Protein AF-A0A024U003-F1 (afdb_monomer_lite)

Secondary structure (DSSP, 8-state):
-TTHHHHHHHHHHHHHHHHHTT---------------------------------------------HHHHHHHHHHHHHHHHHHHHHHHHHTTS----HHHHTHHHHHHHHHT--HHHHHHHHHHHHHHHHHTT-----HHHHTHHHHHHHHIIIIIHHHHHHHHHHHHHHHHTTTSSSPPPSHHHHHHHHHHHHHHHHHHHHHHHHHHHHHH--S-HHHHHHHHHHHHHHHHHHHHHHHHHHHHHHHHHHT--

pLDDT: mean 70.22, std 19.01, range [25.83, 91.0]

Organism: NCBI:txid157072

Sequence (255 aa):
MVLLPLWIFNALWLYATCFMKGIAPVDREDHFDDSVDVTNVDVHTTTDTSTQTEVVEVDATTTVETKPENRIFNVFVVLMYILTEVFVCLKLEGSITWHWVALMTPYYLVALMQGNCAAFANVGQVVLIATKLDGTLSWSWNGVFFPYWIGVVVGVVLAPLGVYAATKYSMAQASIDDEQPPSLFWPVVGAISSFVLAVATFSPFLLLMYKLNWGELATVVVFIPYFVVLTLVFLVVLVAGLTSLCRGVKEDNVV

Foldseek 3Di:
DLCLVVLVVVLVVVVVVVVVVPDDPPPPPDPPDDDDDDDDDDDDDDDDDDDDDDPDPPPPPPPPPPPVVVVVLVVLLVVLSVQLSVLVVCVVVVVDDDQLLVSCVSLLVSLVVVVDPLSVLVNQLSNLVRCVVSVNDPDQLCVSCVSCVVVLCCQQPVQLVVLLVVVVVVQVVVCVPPVDPRDSVVSNVRSVVSNVLSCLVCQLVVLSSVCRRPVPDDSVVSCVSVVVNVVVVVVVVVVVVVVVVVVVVVVVPPD

Structure (mmCIF, N/CA/C/O backbone):
data_AF-A0A024U003-F1
#
_entry.id   AF-A0A024U003-F1
#
loop_
_atom_site.group_PDB
_atom_site.id
_atom_site.type_symbol
_atom_site.label_atom_id
_atom_site.label_alt_id
_atom_site.label_comp_id
_atom_site.label_asym_id
_atom_site.label_entity_id
_atom_site.label_seq_id
_atom_site.pdbx_PDB_ins_code
_atom_site.Cartn_x
_atom_site.Cartn_y
_atom_site.Cartn_z
_atom_site.occupancy
_atom_site.B_iso_or_equiv
_atom_site.auth_seq_id
_atom_site.auth_comp_id
_atom_site.auth_asym_id
_atom_site.auth_atom_id
_atom_site.pdbx_PDB_model_num
ATOM 1 N N . MET A 1 1 ? -4.382 -2.945 17.627 1.00 51.50 1 MET A N 1
ATOM 2 C CA . MET A 1 1 ? -2.919 -2.892 17.384 1.00 51.50 1 MET A CA 1
ATOM 3 C C . MET A 1 1 ? -2.457 -3.464 16.039 1.00 51.50 1 MET A C 1
ATOM 5 O O . MET A 1 1 ? -1.439 -3.012 15.548 1.00 51.50 1 MET A O 1
ATOM 9 N N . VAL A 1 2 ? -3.171 -4.405 15.404 1.00 55.31 2 VAL A N 1
ATOM 10 C CA . VAL A 1 2 ? -2.708 -5.054 14.152 1.00 55.31 2 VAL A CA 1
ATOM 11 C C . VAL A 1 2 ? -2.647 -4.098 12.946 1.00 55.31 2 VAL A C 1
ATOM 13 O O . VAL A 1 2 ? -1.824 -4.284 12.059 1.00 55.31 2 VAL A O 1
ATOM 16 N N . LEU A 1 3 ? -3.488 -3.060 12.921 1.00 58.81 3 LEU A N 1
ATOM 17 C CA . LEU A 1 3 ? -3.556 -2.123 11.797 1.00 58.81 3 LEU A CA 1
ATOM 18 C C . LEU A 1 3 ? -2.507 -1.007 11.866 1.00 58.81 3 LEU A C 1
ATOM 20 O O . LEU A 1 3 ? -2.195 -0.438 10.834 1.00 58.81 3 LEU A O 1
ATOM 24 N N . LEU A 1 4 ? -1.949 -0.703 13.043 1.00 59.03 4 LEU A N 1
ATOM 25 C CA . LEU A 1 4 ? -1.084 0.466 13.286 1.00 59.03 4 LEU A CA 1
ATOM 26 C C . LEU A 1 4 ? 0.097 0.567 12.291 1.00 59.03 4 LEU A C 1
ATOM 28 O O . LEU A 1 4 ? 0.296 1.626 11.706 1.00 59.03 4 LEU A O 1
ATOM 32 N N . PRO A 1 5 ? 0.798 -0.534 11.961 1.00 54.00 5 PRO A N 1
ATOM 33 C CA . PRO A 1 5 ? 1.877 -0.492 10.972 1.00 54.00 5 PRO A CA 1
ATOM 34 C C . PRO A 1 5 ? 1.403 -0.296 9.524 1.00 54.00 5 PRO A C 1
ATOM 36 O O . PRO A 1 5 ? 2.165 0.206 8.705 1.00 54.00 5 PRO A O 1
ATOM 39 N N . LEU A 1 6 ? 0.151 -0.651 9.197 1.00 56.56 6 LEU A N 1
ATOM 40 C CA . LEU A 1 6 ? -0.446 -0.358 7.888 1.00 56.56 6 LEU A CA 1
ATOM 41 C C . LEU A 1 6 ? -0.634 1.153 7.709 1.00 56.56 6 LEU A C 1
ATOM 43 O O . LEU A 1 6 ? -0.377 1.665 6.625 1.00 56.56 6 LEU A O 1
ATOM 47 N N . TRP A 1 7 ? -1.054 1.859 8.762 1.00 58.62 7 TRP A N 1
ATOM 48 C CA . TRP A 1 7 ? -1.207 3.318 8.732 1.00 58.62 7 TRP A CA 1
ATOM 49 C C . TRP A 1 7 ? 0.143 4.008 8.611 1.00 58.62 7 TRP A C 1
ATOM 51 O O . TRP A 1 7 ? 0.302 4.848 7.732 1.00 58.62 7 TRP A O 1
ATOM 61 N N . ILE A 1 8 ? 1.140 3.553 9.377 1.00 56.31 8 ILE A N 1
ATOM 62 C CA . ILE A 1 8 ? 2.519 4.044 9.272 1.00 56.31 8 ILE A CA 1
ATOM 63 C C . ILE A 1 8 ? 3.057 3.833 7.856 1.00 56.31 8 ILE A C 1
ATOM 65 O O . ILE A 1 8 ? 3.605 4.761 7.272 1.00 56.31 8 ILE A O 1
ATOM 69 N N . PHE A 1 9 ? 2.874 2.650 7.265 1.00 57.66 9 PHE A N 1
ATOM 70 C CA . PHE A 1 9 ? 3.325 2.404 5.899 1.00 57.66 9 PHE A CA 1
ATOM 71 C C . PHE A 1 9 ? 2.557 3.232 4.869 1.00 57.66 9 PHE A C 1
ATOM 73 O O . PHE A 1 9 ? 3.176 3.786 3.969 1.00 57.66 9 PHE A O 1
ATOM 80 N N . ASN A 1 10 ? 1.233 3.355 4.992 1.00 58.56 10 ASN A N 1
ATOM 81 C CA . ASN A 1 10 ? 0.440 4.158 4.064 1.00 58.56 10 ASN A CA 1
ATOM 82 C C . ASN A 1 10 ? 0.826 5.641 4.158 1.00 58.56 10 ASN A C 1
ATOM 84 O O . ASN A 1 10 ? 0.970 6.297 3.133 1.00 58.56 10 ASN A O 1
ATOM 88 N N . ALA A 1 11 ? 1.078 6.148 5.367 1.00 54.94 11 ALA A N 1
ATOM 89 C CA . ALA A 1 11 ? 1.594 7.492 5.597 1.00 54.94 11 ALA A CA 1
ATOM 90 C C . ALA A 1 11 ? 3.001 7.663 5.008 1.00 54.94 11 ALA A C 1
ATOM 92 O O . ALA A 1 11 ? 3.246 8.643 4.313 1.00 54.94 11 ALA A O 1
ATOM 93 N N . LEU A 1 12 ? 3.904 6.696 5.206 1.00 55.16 12 LEU A N 1
ATOM 94 C CA . LEU A 1 12 ? 5.269 6.734 4.671 1.00 55.16 12 LEU A CA 1
ATOM 95 C C . LEU A 1 12 ? 5.292 6.636 3.137 1.00 55.16 12 LEU A C 1
ATOM 97 O O . LEU A 1 12 ? 6.074 7.318 2.483 1.00 55.16 12 LEU A O 1
ATOM 101 N N . TRP A 1 13 ? 4.419 5.816 2.554 1.00 53.62 13 TRP A N 1
ATOM 102 C CA . TRP A 1 13 ? 4.276 5.629 1.111 1.00 53.62 13 TRP A CA 1
ATOM 103 C C . TRP A 1 13 ? 3.607 6.832 0.440 1.00 53.62 13 TRP A C 1
ATOM 105 O O . TRP A 1 13 ? 4.074 7.301 -0.599 1.00 53.62 13 TRP A O 1
ATOM 115 N N . LEU A 1 14 ? 2.551 7.390 1.041 1.00 53.78 14 LEU A N 1
ATOM 116 C CA . LEU A 1 14 ? 1.955 8.657 0.604 1.00 53.78 14 LEU A CA 1
ATOM 117 C C . LEU A 1 14 ? 2.970 9.791 0.713 1.00 53.78 14 LEU A C 1
ATOM 119 O O . LEU A 1 14 ? 3.103 10.572 -0.221 1.00 53.78 14 LEU A O 1
ATOM 123 N N . TYR A 1 15 ? 3.739 9.844 1.800 1.00 53.22 15 TYR A N 1
ATOM 124 C CA . TYR A 1 15 ? 4.807 10.821 1.974 1.00 53.22 15 TYR A CA 1
ATOM 125 C C . TYR A 1 15 ? 5.885 10.671 0.893 1.00 53.22 15 TYR A C 1
ATOM 127 O O . TYR A 1 15 ? 6.197 11.642 0.210 1.00 53.22 15 TYR A O 1
ATOM 135 N N . ALA A 1 16 ? 6.383 9.454 0.655 1.00 51.12 16 ALA A N 1
ATOM 136 C CA . ALA A 1 16 ? 7.381 9.178 -0.375 1.00 51.12 16 ALA A CA 1
ATOM 137 C C . ALA A 1 16 ? 6.870 9.524 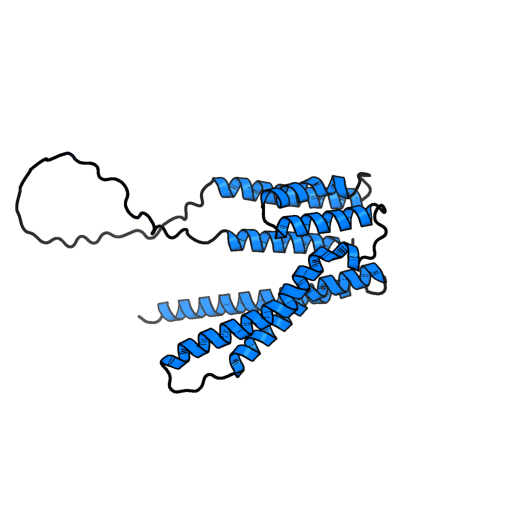-1.781 1.00 51.12 16 ALA A C 1
ATOM 139 O O . ALA A 1 16 ? 7.580 10.151 -2.557 1.00 51.12 16 ALA A O 1
ATOM 140 N N . THR A 1 17 ? 5.625 9.183 -2.115 1.00 48.53 17 THR A N 1
ATOM 141 C CA . THR A 1 17 ? 5.053 9.486 -3.437 1.00 48.53 17 THR A CA 1
ATOM 142 C C . THR A 1 17 ? 4.716 10.965 -3.622 1.00 48.53 17 THR A C 1
ATOM 144 O O . THR A 1 17 ? 4.855 11.465 -4.737 1.00 48.53 17 THR A O 1
ATOM 147 N N . CYS A 1 18 ? 4.345 11.686 -2.560 1.00 49.62 18 CYS A N 1
ATOM 148 C CA . CYS A 1 18 ? 4.156 13.139 -2.599 1.00 49.62 18 CYS A CA 1
ATOM 149 C C . CYS A 1 18 ? 5.486 13.884 -2.741 1.00 49.62 18 CYS A C 1
ATOM 151 O O . CYS A 1 18 ? 5.572 14.838 -3.508 1.00 49.62 18 CYS A O 1
ATOM 153 N N . PHE A 1 19 ? 6.531 13.431 -2.047 1.00 48.66 19 PHE A N 1
ATOM 154 C CA . PHE A 1 19 ? 7.849 14.059 -2.100 1.00 48.66 19 PHE A CA 1
ATOM 155 C C . PHE A 1 19 ? 8.570 13.762 -3.423 1.00 48.66 19 PHE A C 1
ATOM 157 O O . PHE A 1 19 ? 9.173 14.653 -4.012 1.00 48.66 19 PHE A O 1
ATOM 164 N N . MET A 1 20 ? 8.437 12.538 -3.948 1.00 42.62 20 MET A N 1
ATOM 165 C CA . MET A 1 20 ? 9.066 12.124 -5.211 1.00 42.62 20 MET A CA 1
ATOM 166 C C . MET A 1 20 ? 8.364 12.696 -6.455 1.00 42.62 20 MET A C 1
ATOM 168 O O . MET A 1 20 ? 9.018 12.887 -7.473 1.00 42.62 20 MET A O 1
ATOM 172 N N . LYS A 1 21 ? 7.060 13.020 -6.399 1.00 45.69 21 LYS A N 1
ATOM 173 C CA . LYS A 1 21 ? 6.358 13.748 -7.483 1.00 45.69 21 LYS A CA 1
ATOM 174 C C . LYS A 1 21 ? 6.534 15.269 -7.431 1.00 45.69 21 LYS A C 1
ATOM 176 O O . LYS A 1 21 ? 6.081 15.950 -8.344 1.00 45.69 21 LYS A O 1
ATOM 181 N N . GLY A 1 22 ? 7.181 15.797 -6.392 1.00 43.88 22 GLY A N 1
ATOM 182 C CA . GLY A 1 22 ? 7.420 17.229 -6.204 1.00 43.88 22 GLY A CA 1
ATOM 183 C C . GLY A 1 22 ? 8.680 17.779 -6.877 1.00 43.88 22 GLY A C 1
ATOM 184 O O . GLY A 1 22 ? 9.003 18.940 -6.646 1.00 43.88 22 GLY A O 1
ATOM 185 N N . ILE A 1 23 ? 9.406 16.988 -7.676 1.00 40.47 23 ILE A N 1
ATOM 186 C CA . ILE A 1 23 ? 10.614 17.450 -8.375 1.00 40.47 23 ILE A CA 1
ATOM 187 C C . ILE A 1 23 ? 10.550 17.019 -9.842 1.00 40.47 23 ILE A C 1
ATOM 189 O O . ILE A 1 23 ? 11.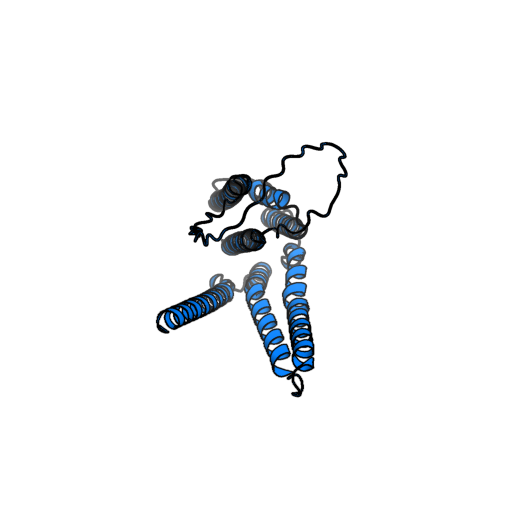202 16.071 -10.264 1.00 40.47 23 ILE A O 1
ATOM 193 N N . ALA A 1 24 ? 9.746 17.731 -10.624 1.00 32.53 24 ALA A N 1
ATOM 194 C CA . ALA A 1 24 ? 10.117 18.008 -12.003 1.00 32.53 24 ALA A CA 1
ATOM 195 C C . ALA A 1 24 ? 10.444 19.507 -12.047 1.00 32.53 24 ALA A C 1
ATOM 197 O O . ALA A 1 24 ? 9.567 20.304 -11.689 1.00 32.53 24 ALA A O 1
ATOM 198 N N . PRO A 1 25 ? 11.680 19.922 -12.382 1.00 35.94 25 PRO A N 1
ATOM 199 C CA . PRO A 1 25 ? 11.893 21.304 -12.772 1.00 35.94 25 PRO A CA 1
ATOM 200 C C . PRO A 1 25 ? 10.962 21.574 -13.957 1.00 35.94 25 PRO A C 1
ATOM 202 O O . PRO A 1 25 ? 10.890 20.786 -14.895 1.00 35.94 25 PRO A O 1
ATOM 205 N N . VAL A 1 26 ? 10.176 22.643 -13.857 1.00 40.88 26 VAL A N 1
ATOM 206 C CA . VAL A 1 26 ? 9.499 23.198 -15.026 1.00 40.88 26 VAL A CA 1
ATOM 207 C C . VAL A 1 26 ? 10.625 23.680 -15.928 1.00 40.88 26 VAL A C 1
ATOM 209 O O . VAL A 1 26 ? 11.282 24.669 -15.596 1.00 40.88 26 VAL A O 1
ATOM 212 N N . ASP A 1 27 ? 10.899 22.939 -17.001 1.00 40.47 27 ASP A N 1
ATOM 213 C CA . ASP A 1 27 ? 11.765 23.425 -18.064 1.00 40.47 27 ASP A CA 1
ATOM 214 C C . ASP A 1 27 ? 11.148 24.725 -18.573 1.00 40.47 27 ASP A C 1
ATOM 216 O O . ASP A 1 27 ? 9.981 24.792 -18.952 1.00 40.47 27 ASP A O 1
ATOM 220 N N . ARG A 1 28 ? 11.918 25.802 -18.459 1.00 45.00 28 ARG A N 1
ATOM 221 C CA . ARG A 1 28 ? 11.512 27.146 -18.851 1.00 45.00 28 ARG A CA 1
ATOM 222 C C . ARG A 1 28 ? 11.762 27.308 -20.348 1.00 45.00 28 ARG A C 1
ATOM 224 O O . ARG A 1 28 ? 12.577 28.139 -20.727 1.00 45.00 28 ARG A O 1
ATOM 231 N N . GLU A 1 29 ? 11.113 26.507 -21.186 1.00 46.09 29 GLU A N 1
ATOM 232 C CA . GLU A 1 29 ? 11.288 26.568 -22.644 1.00 46.09 29 GLU A CA 1
ATOM 233 C C . GLU A 1 29 ? 9.964 26.451 -23.404 1.00 46.09 29 GLU A C 1
ATOM 235 O O . GLU A 1 29 ? 9.781 25.618 -24.283 1.00 46.09 29 GLU A O 1
ATOM 240 N N . ASP A 1 30 ? 9.034 27.347 -23.092 1.00 44.19 30 ASP A N 1
ATOM 241 C CA . ASP A 1 30 ? 7.828 27.566 -23.886 1.00 44.19 30 ASP A CA 1
ATOM 242 C C . ASP A 1 30 ? 7.237 28.952 -23.593 1.00 44.19 30 ASP A C 1
ATOM 244 O O . ASP A 1 30 ? 6.117 29.118 -23.121 1.00 44.19 30 ASP A O 1
ATOM 248 N N . HIS A 1 31 ? 8.009 29.988 -23.929 1.00 39.78 31 HIS A N 1
ATOM 249 C CA . HIS A 1 31 ? 7.433 31.266 -24.345 1.00 39.78 31 HIS A CA 1
ATOM 250 C C . HIS A 1 31 ? 7.652 31.429 -25.851 1.00 39.78 31 HIS A C 1
ATOM 252 O O . HIS A 1 31 ? 8.617 32.042 -26.303 1.00 39.78 31 HIS A O 1
ATOM 258 N N . PHE A 1 32 ? 6.745 30.828 -26.622 1.00 39.69 32 PHE A N 1
ATOM 259 C CA . PHE A 1 32 ? 6.521 31.194 -28.014 1.00 39.69 32 PHE A CA 1
ATOM 260 C C . PHE A 1 32 ? 5.611 32.429 -28.043 1.00 39.69 32 PHE A C 1
ATOM 262 O O . PHE A 1 32 ? 4.497 32.390 -27.530 1.00 39.69 32 PHE A O 1
ATOM 269 N N . ASP A 1 33 ? 6.187 33.510 -28.566 1.00 48.28 33 ASP A N 1
ATOM 270 C CA . ASP A 1 33 ? 5.606 34.609 -29.345 1.00 48.28 33 ASP A CA 1
ATOM 271 C C . ASP A 1 33 ? 4.105 34.915 -29.171 1.00 48.28 33 ASP A C 1
ATOM 273 O O . ASP A 1 33 ? 3.254 34.170 -29.642 1.00 48.28 33 ASP A O 1
ATOM 277 N N . ASP A 1 34 ? 3.806 36.061 -28.551 1.00 43.53 34 ASP A N 1
ATOM 278 C CA . ASP A 1 34 ? 2.634 36.879 -28.881 1.00 43.53 34 ASP A CA 1
ATOM 279 C C . ASP A 1 34 ? 2.765 38.260 -28.215 1.00 43.53 34 ASP A C 1
ATOM 281 O O . ASP A 1 34 ? 2.304 38.485 -27.098 1.00 43.53 34 ASP A O 1
ATOM 285 N N . SER A 1 35 ? 3.411 39.200 -28.908 1.00 38.91 35 SER A N 1
ATOM 286 C CA . SER A 1 35 ? 2.892 40.568 -29.053 1.00 38.91 35 SER A CA 1
ATOM 287 C C . SER A 1 35 ? 3.816 41.383 -29.951 1.00 38.91 35 SER A C 1
ATOM 289 O O . SER A 1 35 ? 4.856 41.891 -29.528 1.00 38.91 35 SER A O 1
ATOM 291 N N . VAL A 1 36 ? 3.380 41.548 -31.197 1.00 44.16 36 VAL A N 1
ATOM 292 C CA . VAL A 1 36 ? 3.693 42.724 -32.004 1.00 44.16 36 VAL A CA 1
ATOM 293 C C . VAL A 1 36 ? 3.365 43.955 -31.164 1.00 44.16 36 VAL A C 1
ATOM 295 O O . VAL A 1 36 ? 2.194 44.195 -30.879 1.00 44.16 36 VAL A O 1
ATOM 298 N N . ASP A 1 37 ? 4.377 44.744 -30.809 1.00 34.62 37 ASP A N 1
ATOM 299 C CA . ASP A 1 37 ? 4.153 46.147 -30.491 1.00 34.62 37 ASP A CA 1
ATOM 300 C C . ASP A 1 37 ? 5.139 47.018 -31.268 1.00 34.62 37 ASP A C 1
ATOM 302 O O . ASP A 1 37 ? 6.364 46.901 -31.195 1.00 34.62 37 ASP A O 1
ATOM 306 N N . VAL A 1 38 ? 4.546 47.842 -32.121 1.00 39.94 38 VAL A N 1
ATOM 307 C CA . VAL A 1 38 ? 5.200 48.786 -33.011 1.00 39.94 38 VAL A CA 1
ATOM 308 C C . VAL A 1 38 ? 5.399 50.067 -32.219 1.00 39.94 38 VAL A C 1
ATOM 310 O O . VAL A 1 38 ? 4.409 50.678 -31.847 1.00 39.94 38 VAL A O 1
ATOM 313 N N . THR A 1 39 ? 6.657 50.477 -32.030 1.00 33.31 39 THR A N 1
ATOM 314 C CA . THR A 1 39 ? 7.206 51.847 -31.864 1.00 33.31 39 THR A CA 1
ATOM 315 C C . THR A 1 39 ? 8.250 51.913 -30.745 1.00 33.31 39 THR A C 1
ATOM 317 O O . THR A 1 39 ? 7.937 51.940 -29.564 1.00 33.31 39 THR A O 1
ATOM 320 N N . ASN A 1 40 ? 9.523 52.047 -31.108 1.00 30.03 40 ASN A N 1
ATOM 321 C CA . ASN A 1 40 ? 10.161 53.361 -31.130 1.00 30.03 40 ASN A CA 1
ATOM 322 C C . ASN A 1 40 ? 11.564 53.250 -31.726 1.00 30.03 40 ASN A C 1
ATOM 324 O O . ASN A 1 40 ? 12.389 52.429 -31.335 1.00 30.03 40 ASN A O 1
ATOM 328 N N . VAL A 1 41 ? 11.779 54.100 -32.722 1.00 36.38 41 VAL A N 1
ATOM 329 C CA . VAL A 1 41 ? 13.083 54.463 -33.251 1.00 36.38 41 VAL A CA 1
ATOM 330 C C . VAL A 1 41 ? 13.810 55.229 -32.155 1.00 36.38 41 VAL A C 1
ATOM 332 O O . VAL A 1 41 ? 13.299 56.251 -31.713 1.00 36.38 41 VAL A O 1
ATOM 335 N N . ASP A 1 42 ? 15.011 54.794 -31.791 1.00 29.80 42 ASP A N 1
ATOM 336 C CA . ASP A 1 42 ? 16.058 55.749 -31.456 1.00 29.80 42 ASP A CA 1
ATOM 337 C C . ASP A 1 42 ? 17.401 55.274 -32.006 1.00 29.80 42 ASP A C 1
ATOM 339 O O . ASP A 1 42 ? 17.899 54.182 -31.732 1.00 29.80 42 ASP A O 1
ATOM 343 N N . VAL A 1 43 ? 17.937 56.120 -32.878 1.00 34.06 43 VAL A N 1
ATOM 344 C CA . VAL A 1 43 ? 19.213 55.973 -33.560 1.00 34.06 43 VAL A CA 1
ATOM 345 C C . VAL A 1 43 ? 20.282 56.585 -32.666 1.00 34.06 43 VAL A C 1
ATOM 347 O O . VAL A 1 43 ? 20.305 57.802 -32.475 1.00 34.06 43 VAL A O 1
ATOM 350 N N . HIS A 1 44 ? 21.246 55.782 -32.218 1.00 31.22 44 HIS A N 1
ATOM 351 C CA . HIS A 1 44 ? 22.589 56.315 -32.026 1.00 31.22 44 HIS A CA 1
ATOM 352 C C . HIS A 1 44 ? 23.668 55.322 -32.447 1.00 31.22 44 HIS A C 1
ATOM 354 O O . HIS A 1 44 ? 23.844 54.251 -31.873 1.00 31.22 44 HIS A O 1
ATOM 360 N N . THR A 1 45 ? 24.363 55.717 -33.506 1.00 32.28 45 THR A N 1
ATOM 361 C CA . THR A 1 45 ? 25.530 55.072 -34.089 1.00 32.28 45 THR A CA 1
ATOM 362 C C . THR A 1 45 ? 26.768 55.430 -33.277 1.00 32.28 45 THR A C 1
ATOM 364 O O . THR A 1 4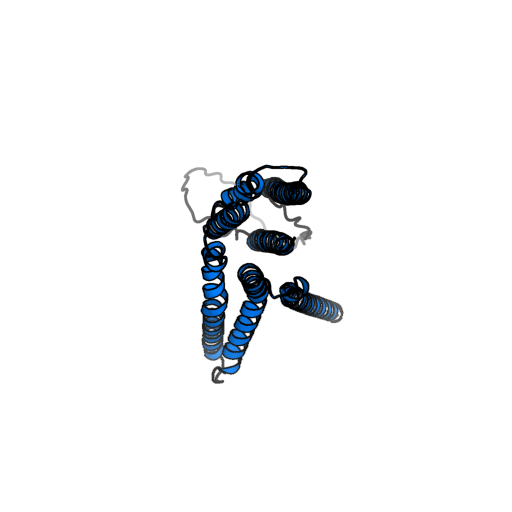5 ? 27.085 56.615 -33.201 1.00 32.28 45 THR A O 1
ATOM 367 N N . THR A 1 46 ? 27.540 54.436 -32.832 1.00 28.61 46 THR A N 1
ATOM 368 C CA . THR A 1 46 ? 29.003 54.581 -32.793 1.00 28.61 46 THR A CA 1
ATOM 369 C C . THR A 1 46 ? 29.699 53.235 -32.976 1.00 28.61 46 THR A C 1
ATOM 371 O O . THR A 1 46 ? 29.498 52.288 -32.222 1.00 28.61 46 THR A O 1
ATOM 374 N N . THR A 1 47 ? 30.509 53.185 -34.024 1.00 29.70 47 THR A N 1
ATOM 375 C CA . THR A 1 47 ? 31.529 52.190 -34.357 1.00 29.70 47 THR A CA 1
ATOM 376 C C . THR A 1 47 ? 32.611 52.137 -33.268 1.00 29.70 47 THR A C 1
ATOM 378 O O . THR A 1 47 ? 33.008 53.198 -32.798 1.00 29.70 47 THR A O 1
ATOM 381 N N . ASP A 1 48 ? 33.095 50.948 -32.882 1.00 25.83 48 ASP A N 1
ATOM 382 C CA . ASP A 1 48 ? 34.524 50.567 -32.966 1.00 25.83 48 ASP A CA 1
ATOM 383 C C . ASP A 1 48 ? 34.888 49.280 -32.191 1.00 25.83 48 ASP A C 1
ATOM 385 O O . ASP A 1 48 ? 34.602 49.098 -31.013 1.00 25.83 48 ASP A O 1
ATOM 389 N N . THR A 1 49 ? 35.558 48.389 -32.926 1.00 28.14 49 THR A N 1
ATOM 390 C CA . THR A 1 49 ? 36.661 47.477 -32.575 1.00 28.14 49 THR A CA 1
ATOM 391 C C . THR A 1 49 ? 37.176 47.456 -31.123 1.00 28.14 49 THR A C 1
ATOM 393 O O . THR A 1 49 ? 37.767 48.429 -30.671 1.00 28.14 49 THR A O 1
ATOM 396 N N . SER A 1 50 ? 37.145 46.281 -30.470 1.00 26.81 50 SER A N 1
ATOM 397 C CA . SER A 1 50 ? 38.308 45.614 -29.833 1.00 26.81 50 SER A CA 1
ATOM 398 C C . SER A 1 50 ? 37.880 44.571 -28.789 1.00 26.81 50 SER A C 1
ATOM 400 O O . SER A 1 50 ? 37.190 44.879 -27.829 1.00 26.81 50 SER A O 1
ATOM 402 N N . THR A 1 51 ? 38.384 43.349 -28.970 1.00 35.06 51 THR A N 1
ATOM 403 C CA . THR A 1 51 ? 38.945 42.437 -27.954 1.00 35.06 51 THR A CA 1
ATOM 404 C C . THR A 1 51 ? 38.698 42.787 -26.479 1.00 35.06 51 THR A C 1
ATOM 406 O O . THR A 1 51 ? 39.340 43.696 -25.956 1.00 35.06 51 THR A O 1
ATOM 409 N N . GLN A 1 52 ? 37.912 41.967 -25.774 1.00 28.58 52 GLN A N 1
ATOM 410 C CA . GLN A 1 52 ? 38.188 41.629 -24.375 1.00 28.58 52 GLN A CA 1
ATOM 411 C C . GLN A 1 52 ? 37.478 40.331 -23.973 1.00 28.58 52 GLN A C 1
ATOM 413 O O . GLN A 1 52 ? 36.257 40.242 -23.915 1.00 28.58 52 GLN A O 1
ATOM 418 N N . THR A 1 53 ? 38.294 39.310 -23.725 1.00 37.25 53 THR A N 1
ATOM 419 C CA . THR A 1 53 ? 37.933 38.100 -22.994 1.00 37.25 53 THR A CA 1
ATOM 420 C C . THR A 1 53 ? 37.774 38.489 -21.528 1.00 37.25 53 THR A C 1
ATOM 422 O O . THR A 1 53 ? 38.774 38.656 -20.833 1.00 37.25 53 THR A O 1
ATOM 425 N N . GLU A 1 54 ? 36.541 38.667 -21.061 1.00 28.97 54 GLU A N 1
ATOM 426 C CA . GLU A 1 54 ? 36.246 38.805 -19.636 1.00 28.97 54 GLU A CA 1
ATOM 427 C C . GLU A 1 54 ? 35.701 37.472 -19.122 1.00 28.97 54 GLU A C 1
ATOM 429 O O . GLU A 1 54 ? 34.620 37.012 -19.490 1.00 28.97 54 GLU A O 1
ATOM 434 N N . VAL A 1 55 ? 36.532 36.810 -18.321 1.00 37.91 55 VAL A N 1
ATOM 435 C CA . VAL A 1 55 ? 36.198 35.602 -17.574 1.00 37.91 55 VAL A CA 1
ATOM 436 C C . VAL A 1 55 ? 35.207 36.015 -16.490 1.00 37.91 55 VAL A C 1
ATOM 438 O O . VAL A 1 55 ? 35.605 36.545 -15.457 1.00 37.91 55 VAL A O 1
ATOM 441 N N . VAL A 1 56 ? 33.915 35.803 -16.736 1.00 33.19 56 VAL A N 1
ATOM 442 C CA . VAL A 1 56 ? 32.897 35.906 -15.688 1.00 33.19 56 VAL A CA 1
ATOM 443 C C . VAL A 1 56 ? 32.878 34.580 -14.940 1.00 33.19 56 VAL A C 1
ATOM 445 O O . VAL A 1 56 ? 32.382 33.565 -15.429 1.00 33.19 56 VAL A O 1
ATOM 448 N N . GLU A 1 57 ? 33.479 34.601 -13.757 1.00 36.09 57 GLU A N 1
ATOM 449 C CA . GLU A 1 57 ? 33.366 33.581 -12.722 1.00 36.09 57 GLU A CA 1
ATOM 450 C C . GLU A 1 57 ? 31.892 33.496 -12.290 1.00 36.09 57 GLU A C 1
ATOM 452 O O . GLU A 1 57 ? 31.401 34.298 -11.497 1.00 36.09 57 GLU A O 1
ATOM 457 N N . VAL A 1 58 ? 31.145 32.566 -12.890 1.00 36.44 58 VAL A N 1
ATOM 458 C CA . VAL A 1 58 ? 29.771 32.263 -12.482 1.00 36.44 58 VAL A CA 1
ATOM 459 C C . VAL A 1 58 ? 29.850 31.338 -11.275 1.00 36.44 58 VAL A C 1
ATOM 461 O O . VAL A 1 58 ? 29.995 30.124 -11.407 1.00 36.44 58 VAL A O 1
ATOM 464 N N . ASP A 1 59 ? 29.783 31.957 -10.098 1.00 30.00 59 ASP A N 1
ATOM 465 C CA . ASP A 1 59 ? 29.513 31.329 -8.808 1.00 30.00 59 ASP A CA 1
ATOM 466 C C . ASP A 1 59 ? 28.302 30.391 -8.936 1.00 30.00 59 ASP A C 1
ATOM 468 O O . ASP A 1 59 ? 27.140 30.805 -8.996 1.00 30.00 59 ASP A O 1
ATOM 472 N N . ALA A 1 60 ? 28.593 29.094 -9.036 1.00 40.97 60 ALA A N 1
ATOM 473 C CA . ALA A 1 60 ? 27.618 28.020 -9.076 1.00 40.97 60 ALA A CA 1
ATOM 474 C C . ALA A 1 60 ? 27.110 27.726 -7.659 1.00 40.97 60 ALA A C 1
ATOM 476 O O . ALA A 1 60 ? 27.276 26.631 -7.130 1.00 40.97 60 ALA A O 1
ATOM 477 N N . THR A 1 61 ? 26.445 28.707 -7.056 1.00 38.75 61 THR A N 1
ATOM 478 C CA . THR A 1 61 ? 25.644 28.507 -5.849 1.00 38.75 61 THR A CA 1
ATOM 479 C C . THR A 1 61 ? 24.216 28.973 -6.115 1.00 38.75 61 THR A C 1
ATOM 481 O O . THR A 1 61 ? 23.679 29.862 -5.455 1.00 38.75 61 THR A O 1
ATOM 484 N N . THR A 1 62 ? 23.555 28.361 -7.104 1.00 37.91 62 THR A N 1
ATOM 485 C CA . THR A 1 62 ? 22.097 28.470 -7.242 1.00 37.91 62 THR A CA 1
ATOM 486 C C . THR A 1 62 ? 21.456 27.681 -6.106 1.00 37.91 62 THR A C 1
ATOM 488 O O . THR A 1 62 ? 21.155 26.492 -6.194 1.00 37.91 62 THR A O 1
ATOM 491 N N . THR A 1 63 ? 21.275 28.373 -4.986 1.00 37.22 63 THR A N 1
ATOM 492 C CA . THR A 1 63 ? 20.316 27.984 -3.963 1.00 37.22 63 THR A CA 1
ATOM 493 C C . THR A 1 63 ? 18.964 27.822 -4.648 1.00 37.22 63 THR A C 1
ATOM 495 O O . THR A 1 63 ? 18.394 28.761 -5.196 1.00 37.22 63 THR A O 1
ATOM 498 N N . VAL A 1 64 ? 18.486 26.580 -4.682 1.00 43.28 64 VAL A N 1
ATOM 499 C CA . VAL A 1 64 ? 17.155 26.227 -5.165 1.00 43.28 64 VAL A CA 1
ATOM 500 C C . VAL A 1 64 ? 16.147 26.982 -4.298 1.00 43.28 64 VAL A C 1
ATOM 502 O O . VAL A 1 64 ? 15.827 26.551 -3.186 1.00 43.28 64 VAL A O 1
ATOM 505 N N . GLU A 1 65 ? 15.655 28.126 -4.776 1.00 36.19 65 GLU A N 1
ATOM 506 C CA . GLU A 1 65 ? 14.508 28.801 -4.178 1.00 36.19 65 GLU A CA 1
ATOM 507 C C . GLU A 1 65 ? 13.271 27.925 -4.393 1.00 36.19 65 GLU A C 1
ATOM 509 O O . GLU A 1 65 ? 12.493 28.069 -5.335 1.00 36.19 65 GLU A O 1
ATOM 514 N N . THR A 1 66 ? 13.077 26.958 -3.497 1.00 42.22 66 THR A N 1
ATOM 515 C CA . THR A 1 66 ? 11.800 26.265 -3.367 1.00 42.22 66 THR A CA 1
ATOM 516 C C . THR A 1 66 ? 10.750 27.311 -3.004 1.00 42.22 66 THR A C 1
ATOM 518 O O . THR A 1 66 ? 10.790 27.845 -1.890 1.00 42.22 66 THR A O 1
ATOM 521 N N . LYS A 1 67 ? 9.824 27.592 -3.925 1.00 42.47 67 LYS A N 1
ATOM 522 C CA . LYS A 1 67 ? 8.666 28.473 -3.728 1.00 42.47 67 LYS A CA 1
ATOM 523 C C . LYS A 1 67 ? 8.072 28.272 -2.314 1.00 42.47 67 LYS A C 1
ATOM 525 O O . LYS A 1 67 ? 7.718 27.139 -1.969 1.00 42.47 67 LYS A O 1
ATOM 530 N N . PRO A 1 68 ? 7.955 29.324 -1.480 1.00 48.81 68 PRO A N 1
ATOM 531 C CA . PRO A 1 68 ? 7.590 29.195 -0.061 1.00 48.81 68 PRO A CA 1
ATOM 532 C C . PRO A 1 68 ? 6.193 28.593 0.165 1.00 48.81 68 PRO A C 1
ATOM 534 O O . PRO A 1 68 ? 5.937 28.001 1.214 1.00 48.81 68 PRO A O 1
ATOM 537 N N . GLU A 1 69 ? 5.321 28.674 -0.842 1.00 56.06 69 GLU A N 1
ATOM 538 C CA . GLU A 1 69 ? 3.961 28.121 -0.846 1.00 56.06 69 GLU A CA 1
ATOM 539 C C . GLU A 1 69 ? 3.934 26.601 -0.581 1.00 56.06 69 GLU A C 1
ATOM 541 O O . GLU A 1 69 ? 3.084 26.107 0.160 1.00 56.06 69 GLU A O 1
ATOM 546 N N . ASN A 1 70 ? 4.943 25.864 -1.058 1.00 65.81 70 ASN A N 1
ATOM 547 C CA . ASN A 1 70 ? 5.013 24.411 -0.884 1.00 65.81 70 ASN A CA 1
ATOM 548 C C . ASN A 1 70 ? 5.430 24.009 0.541 1.00 65.81 70 ASN A C 1
ATOM 550 O O . ASN A 1 70 ? 5.068 22.934 1.018 1.00 65.81 70 ASN A O 1
ATOM 554 N N . ARG A 1 71 ? 6.174 24.863 1.260 1.00 68.44 71 ARG A N 1
ATOM 555 C CA . ARG A 1 71 ? 6.672 24.535 2.608 1.00 68.44 71 ARG A CA 1
ATOM 556 C C . ARG A 1 71 ? 5.554 24.550 3.643 1.00 68.44 71 ARG A C 1
ATOM 558 O O . ARG A 1 71 ? 5.465 23.625 4.445 1.00 68.44 71 ARG A O 1
ATOM 565 N N . ILE A 1 72 ? 4.687 25.562 3.603 1.00 76.06 72 ILE A N 1
ATOM 566 C CA . ILE A 1 72 ? 3.555 25.684 4.534 1.00 76.06 72 ILE A CA 1
ATOM 567 C C . ILE A 1 72 ? 2.571 24.531 4.318 1.00 76.06 72 ILE A C 1
ATOM 569 O O . ILE A 1 72 ? 2.148 23.894 5.282 1.00 76.06 72 ILE A O 1
ATOM 573 N N . PHE A 1 73 ? 2.271 24.212 3.056 1.00 77.69 73 PHE A N 1
ATOM 574 C CA . PHE A 1 73 ? 1.430 23.072 2.701 1.00 77.69 73 PHE A CA 1
ATOM 575 C C . PHE A 1 73 ? 2.012 21.745 3.214 1.00 77.69 73 PHE A C 1
ATOM 577 O O . PHE A 1 73 ? 1.305 20.965 3.851 1.00 77.69 73 PHE A O 1
ATOM 584 N N . ASN A 1 74 ? 3.315 21.514 3.035 1.00 75.31 74 ASN A N 1
ATOM 585 C CA . ASN A 1 74 ? 3.972 20.300 3.522 1.00 75.31 74 ASN A CA 1
ATOM 586 C C . ASN A 1 74 ? 3.943 20.183 5.054 1.00 75.31 74 ASN A C 1
ATOM 588 O O . ASN A 1 74 ? 3.668 19.106 5.581 1.00 75.31 74 ASN A O 1
ATOM 592 N N . VAL A 1 75 ? 4.181 21.282 5.779 1.00 79.06 75 VAL A N 1
ATOM 593 C CA . VAL A 1 75 ? 4.085 21.304 7.250 1.00 79.06 75 VAL A CA 1
ATOM 594 C C . VAL A 1 75 ? 2.660 20.992 7.704 1.00 79.06 75 VAL A C 1
ATOM 596 O O . VAL A 1 75 ? 2.471 20.193 8.620 1.00 79.06 75 VAL A O 1
ATOM 599 N N . PHE A 1 76 ? 1.657 21.571 7.042 1.00 83.56 76 PHE A N 1
ATOM 600 C CA . PHE A 1 76 ? 0.252 21.298 7.327 1.00 83.56 76 PHE A CA 1
ATOM 601 C C . PHE A 1 76 ? -0.100 19.817 7.121 1.00 83.56 76 PHE A C 1
ATOM 603 O O . PHE A 1 76 ? -0.715 19.202 7.991 1.00 83.56 76 PHE A O 1
ATOM 610 N N . VAL A 1 77 ? 0.340 19.217 6.012 1.00 80.56 77 VAL A N 1
ATOM 611 C CA . VAL A 1 77 ? 0.128 17.793 5.716 1.00 80.56 77 VAL A CA 1
ATOM 612 C C . VAL A 1 77 ? 0.735 16.906 6.804 1.00 80.56 77 VAL A C 1
ATOM 614 O O . VAL A 1 77 ? 0.056 16.025 7.331 1.00 80.56 77 VAL A O 1
ATOM 617 N N . VAL A 1 78 ? 1.989 17.159 7.186 1.00 77.31 78 VAL A N 1
ATOM 618 C CA . VAL A 1 78 ? 2.668 16.410 8.255 1.00 77.31 78 VAL A CA 1
ATOM 619 C C . VAL A 1 78 ? 1.921 16.551 9.582 1.00 77.31 78 VAL A C 1
ATOM 621 O O . VAL A 1 78 ? 1.689 15.552 10.262 1.00 77.31 78 VAL A O 1
ATOM 624 N N . LEU A 1 79 ? 1.486 17.764 9.931 1.00 83.44 79 LEU A N 1
ATOM 625 C CA . LEU A 1 79 ? 0.722 18.022 11.150 1.00 83.44 79 LEU A CA 1
ATOM 626 C C . LEU A 1 79 ? -0.588 17.221 11.187 1.00 83.44 79 LEU A C 1
ATOM 628 O O . LEU A 1 79 ? -0.905 16.622 12.212 1.00 83.44 79 LEU A O 1
ATOM 632 N N . MET A 1 80 ? -1.333 17.173 10.080 1.00 84.69 80 MET A N 1
ATOM 633 C CA . MET A 1 80 ? -2.583 16.410 9.987 1.00 84.69 80 MET A CA 1
ATOM 634 C C . MET A 1 80 ? -2.361 14.894 10.102 1.00 84.69 80 MET A C 1
ATOM 636 O O . MET A 1 80 ? -3.170 14.199 10.724 1.00 84.69 80 MET A O 1
ATOM 640 N N . TYR A 1 81 ? -1.255 14.371 9.562 1.00 80.44 81 TYR A N 1
ATOM 641 C CA . TYR A 1 81 ? -0.882 12.967 9.757 1.00 80.44 81 TYR A CA 1
ATOM 642 C C . TYR A 1 81 ? -0.557 12.667 11.220 1.00 80.44 81 TYR A C 1
ATOM 644 O O . TYR A 1 81 ? -1.116 11.726 11.779 1.00 80.44 81 TYR A O 1
ATOM 652 N N . ILE A 1 82 ? 0.267 13.497 11.866 1.00 79.38 82 ILE A N 1
ATOM 653 C CA . ILE A 1 82 ? 0.582 13.350 13.296 1.00 79.38 82 ILE A CA 1
ATOM 654 C C . ILE A 1 82 ? -0.703 13.389 14.128 1.00 79.38 82 ILE A C 1
ATOM 656 O O . ILE A 1 82 ? -0.896 12.553 15.008 1.00 79.38 82 ILE A O 1
ATOM 660 N N . LEU A 1 83 ? -1.611 14.320 13.824 1.00 86.31 83 LEU A N 1
ATOM 661 C CA . LEU A 1 83 ? -2.888 14.442 14.521 1.00 86.31 83 LEU A CA 1
ATOM 662 C C . LEU A 1 83 ? -3.750 13.178 14.373 1.00 86.31 83 LEU A C 1
ATOM 664 O O . LEU A 1 83 ? -4.354 12.733 15.349 1.00 86.31 83 LEU A O 1
ATOM 668 N N . THR A 1 84 ? -3.766 12.572 13.182 1.00 86.00 84 THR A N 1
ATOM 669 C CA . THR A 1 84 ? -4.463 11.299 12.935 1.00 86.00 84 THR A CA 1
ATOM 670 C C . THR A 1 84 ? -3.914 10.195 13.839 1.00 86.00 84 THR A C 1
ATOM 672 O O . THR A 1 84 ? -4.685 9.523 14.523 1.00 86.00 84 THR A O 1
ATOM 675 N N . GLU A 1 85 ? -2.589 10.041 13.902 1.00 82.56 85 GLU A N 1
ATOM 676 C CA . GLU A 1 85 ? -1.940 9.021 14.737 1.00 82.56 85 GLU A CA 1
ATOM 677 C C . GLU A 1 85 ? -2.214 9.239 16.231 1.00 82.56 85 GLU A C 1
ATOM 679 O O . GLU A 1 85 ? -2.533 8.293 16.954 1.00 82.56 85 GLU A O 1
ATOM 684 N N . VAL A 1 86 ? -2.171 10.490 16.700 1.00 82.62 86 VAL A N 1
ATOM 685 C CA . VAL A 1 86 ? -2.504 10.832 18.092 1.00 82.62 86 VAL A CA 1
ATOM 686 C C . VAL A 1 86 ? -3.934 10.415 18.421 1.00 82.62 86 VAL A C 1
ATOM 688 O O . VAL A 1 86 ? -4.159 9.773 19.449 1.00 82.62 86 VAL A O 1
ATOM 691 N N . PHE A 1 87 ? -4.904 10.716 17.554 1.00 87.56 87 PHE A N 1
ATOM 692 C CA . PHE A 1 87 ? -6.277 10.298 17.806 1.00 87.56 87 PHE A CA 1
ATOM 693 C C . PHE A 1 87 ? -6.426 8.776 17.819 1.00 87.56 87 PHE A C 1
ATOM 695 O O . PHE A 1 87 ? -7.099 8.247 18.706 1.00 87.56 87 PHE A O 1
ATOM 702 N N . VAL A 1 88 ? -5.775 8.060 16.895 1.00 85.44 88 VAL A N 1
ATOM 703 C CA . VAL A 1 88 ? -5.780 6.589 16.873 1.00 85.44 88 VAL A CA 1
ATOM 704 C C . VAL A 1 88 ? -5.257 6.034 18.198 1.00 85.44 88 VAL A C 1
ATOM 706 O O . VAL A 1 88 ? -5.893 5.153 18.777 1.00 85.44 88 VAL A O 1
ATOM 709 N N . CYS A 1 89 ? -4.154 6.573 18.720 1.00 83.25 89 CYS A N 1
ATOM 710 C CA . CYS A 1 89 ? -3.602 6.177 20.015 1.00 83.25 89 CYS A CA 1
ATOM 711 C C . CYS A 1 89 ? -4.589 6.424 21.164 1.00 83.25 89 CYS A C 1
ATOM 713 O O . CYS A 1 89 ? -4.885 5.494 21.913 1.00 83.25 89 CYS A O 1
ATOM 715 N N . LEU A 1 90 ? -5.171 7.624 21.253 1.00 86.31 90 LEU A N 1
ATOM 716 C CA . LEU A 1 90 ? -6.133 7.977 22.307 1.00 86.31 90 LEU A CA 1
ATOM 717 C C . LEU A 1 90 ? -7.392 7.100 22.273 1.00 86.31 90 LEU A C 1
ATOM 719 O O . LEU A 1 90 ? -7.944 6.736 23.313 1.00 86.31 90 LEU A O 1
ATOM 723 N N . LYS A 1 91 ? -7.849 6.730 21.074 1.00 86.81 91 LYS A N 1
ATOM 724 C CA . LYS A 1 91 ? -8.979 5.817 20.886 1.00 86.81 91 LYS A CA 1
ATOM 725 C C . LYS A 1 91 ? -8.633 4.390 21.300 1.00 86.81 91 LYS A C 1
ATOM 727 O O . LYS A 1 91 ? -9.457 3.728 21.925 1.00 86.81 91 LYS A O 1
ATOM 732 N N . LEU A 1 92 ? -7.431 3.914 20.971 1.00 84.19 92 LEU A N 1
ATOM 733 C CA . LEU A 1 92 ? -6.957 2.581 21.356 1.00 84.19 92 LEU A CA 1
ATOM 734 C C . LEU A 1 92 ? -6.707 2.451 22.863 1.00 84.19 92 LEU A C 1
ATOM 736 O O . LEU A 1 92 ? -6.902 1.369 23.408 1.00 84.19 92 LEU A O 1
ATOM 740 N N . GLU A 1 93 ? -6.313 3.536 23.526 1.00 86.25 93 GLU A N 1
ATOM 741 C CA . GLU A 1 93 ? -6.188 3.620 24.986 1.00 86.25 93 GLU A CA 1
ATOM 742 C C . GLU A 1 93 ? -7.559 3.653 25.690 1.00 86.25 93 GLU A C 1
ATOM 744 O O . GLU A 1 93 ? -7.657 3.434 26.893 1.00 86.25 93 GLU A O 1
ATOM 749 N N . GLY A 1 94 ? -8.640 3.895 24.942 1.00 84.31 94 GLY A N 1
ATOM 750 C CA . GLY A 1 94 ? -9.990 4.038 25.490 1.00 84.31 94 GLY A CA 1
ATOM 751 C C . GLY A 1 94 ? -10.268 5.417 26.095 1.00 84.31 94 GLY A C 1
ATOM 752 O O . GLY A 1 94 ? -11.341 5.623 26.655 1.00 84.31 94 GLY A O 1
ATOM 753 N N . SER A 1 95 ? -9.343 6.370 25.944 1.00 90.56 95 SER A N 1
ATOM 754 C CA . SER A 1 95 ? -9.491 7.757 26.406 1.00 90.56 95 SER A CA 1
ATOM 755 C C . SER A 1 95 ? -10.596 8.505 25.642 1.00 90.56 95 SER A C 1
ATOM 757 O O . SER A 1 95 ? -11.284 9.362 26.194 1.00 90.56 95 SER A O 1
ATOM 759 N N . ILE A 1 96 ? -10.825 8.137 24.375 1.00 89.62 96 ILE A N 1
ATOM 760 C CA . ILE A 1 96 ? -11.849 8.739 23.509 1.00 89.62 96 ILE A CA 1
ATOM 761 C C . ILE A 1 96 ? -12.849 7.679 23.026 1.00 89.62 96 ILE A C 1
ATOM 763 O O . ILE A 1 96 ? -12.474 6.606 22.561 1.00 89.62 96 ILE A O 1
ATOM 767 N N . THR A 1 97 ? -14.149 7.991 23.056 1.00 87.94 97 THR A N 1
ATOM 768 C CA . THR A 1 97 ? -15.231 7.080 22.623 1.00 87.94 97 THR A CA 1
ATOM 769 C C . THR A 1 97 ? -15.769 7.357 21.217 1.00 87.94 97 THR A C 1
ATOM 771 O O . THR A 1 97 ? -16.612 6.605 20.737 1.00 87.94 97 THR A O 1
ATOM 774 N N . TRP A 1 98 ? -15.235 8.349 20.503 1.00 89.62 98 TRP A N 1
ATOM 775 C CA . TRP A 1 98 ? -15.705 8.772 19.176 1.00 89.62 98 TRP A CA 1
ATOM 776 C C . TRP A 1 98 ? -15.682 7.663 18.122 1.00 89.62 98 TRP A C 1
ATOM 778 O O . TRP A 1 98 ? -14.848 6.762 18.184 1.00 89.62 98 TRP A O 1
ATOM 788 N N . HIS A 1 99 ? -16.573 7.756 17.137 1.00 89.81 99 HIS A N 1
ATOM 789 C CA . HIS A 1 99 ? -16.586 6.856 15.985 1.00 89.81 99 HIS A CA 1
ATOM 790 C C . HIS A 1 99 ? -15.274 6.935 15.194 1.00 89.81 99 HIS A C 1
ATOM 792 O O . HIS A 1 99 ? -14.721 8.025 15.009 1.00 89.81 99 HIS A O 1
ATOM 798 N N . TRP A 1 100 ? -14.795 5.795 14.693 1.00 87.56 100 TRP A N 1
ATOM 799 C CA . TRP A 1 100 ? -13.583 5.700 13.875 1.00 87.56 100 TRP A CA 1
ATOM 800 C C . TRP A 1 100 ? -13.659 6.596 12.640 1.00 87.56 100 TRP A C 1
ATOM 802 O O . TRP A 1 100 ? -12.653 7.185 12.255 1.00 87.56 100 TRP A O 1
ATOM 812 N N . VAL A 1 101 ? -14.845 6.754 12.047 1.00 86.62 101 VAL A N 1
ATOM 813 C CA . VAL A 1 101 ? -15.035 7.645 10.890 1.00 86.62 101 VAL A CA 1
ATOM 814 C C . VAL A 1 101 ? -14.752 9.103 11.259 1.00 86.62 101 VAL A C 1
ATOM 816 O O . VAL A 1 101 ? -14.014 9.782 10.556 1.00 86.62 101 VAL A O 1
ATOM 819 N N . ALA A 1 102 ? -15.283 9.586 12.386 1.00 87.62 102 ALA A N 1
ATOM 820 C CA . ALA A 1 102 ? -15.050 10.963 12.828 1.00 87.62 102 ALA A CA 1
ATOM 821 C C . ALA A 1 102 ? -13.576 11.198 13.198 1.00 87.62 102 ALA A C 1
ATOM 823 O O . ALA A 1 102 ? -13.014 12.260 12.931 1.00 87.62 102 ALA A O 1
ATOM 824 N N . LEU A 1 103 ? -12.934 10.181 13.766 1.00 89.00 103 LEU A N 1
ATOM 825 C CA . LEU A 1 103 ? -11.537 10.222 14.171 1.00 89.00 103 LEU A CA 1
ATOM 826 C C . LEU A 1 103 ? -10.569 10.415 12.993 1.00 89.00 103 LEU A C 1
ATOM 828 O O . LEU A 1 103 ? -9.566 11.110 13.124 1.00 89.00 103 LEU A O 1
ATOM 832 N N . MET A 1 104 ? -10.889 9.840 11.835 1.00 87.12 104 MET A N 1
ATOM 833 C CA . MET A 1 104 ? -10.050 9.876 10.631 1.00 87.12 104 MET A CA 1
ATOM 834 C C . MET A 1 104 ? -10.196 11.169 9.809 1.00 87.12 104 MET A C 1
ATOM 836 O O . MET A 1 104 ? -9.594 11.296 8.743 1.00 87.12 104 MET A O 1
ATOM 840 N N . THR A 1 105 ? -10.948 12.159 10.301 1.00 88.25 105 THR A N 1
ATOM 841 C CA . THR A 1 105 ? -11.177 13.441 9.611 1.00 88.25 105 THR A CA 1
ATOM 842 C C . THR A 1 105 ? -9.894 14.155 9.155 1.00 88.25 105 THR A C 1
ATOM 844 O O . THR A 1 105 ? -9.867 14.599 8.004 1.00 88.25 105 THR A O 1
ATOM 847 N N . PRO A 1 106 ? -8.811 14.248 9.961 1.00 88.31 106 PRO A N 1
ATOM 848 C CA . PRO A 1 106 ? -7.584 14.911 9.511 1.00 88.31 106 PRO A CA 1
ATOM 849 C C . PRO A 1 106 ? -6.951 14.215 8.295 1.00 88.31 106 PRO A C 1
ATOM 851 O O . PRO A 1 106 ? -6.494 14.885 7.370 1.00 88.31 106 PRO A O 1
ATOM 854 N N . TYR A 1 107 ? -6.999 12.880 8.244 1.00 84.62 107 TYR A N 1
ATOM 855 C CA . TYR A 1 107 ? -6.528 12.099 7.099 1.00 84.62 107 TYR A CA 1
ATOM 856 C C . TYR A 1 107 ? -7.360 12.372 5.838 1.00 84.62 107 TYR A C 1
ATOM 858 O O . TYR A 1 107 ? -6.805 12.576 4.757 1.00 84.62 107 TYR A O 1
ATOM 866 N N . TYR A 1 108 ? -8.691 12.421 5.967 1.00 85.81 108 TYR A N 1
ATOM 867 C CA . TYR A 1 108 ? -9.576 12.722 4.837 1.00 85.81 108 TYR A CA 1
ATOM 868 C C . TYR A 1 108 ? -9.285 14.091 4.240 1.00 85.81 108 TYR A C 1
ATOM 870 O O . TYR A 1 108 ? -9.237 14.228 3.021 1.00 85.81 108 TYR A O 1
ATOM 878 N N . LEU A 1 109 ? -9.049 15.089 5.090 1.00 84.88 109 LEU A N 1
ATOM 879 C CA . LEU A 1 109 ? -8.765 16.449 4.657 1.00 84.88 109 LEU A CA 1
ATOM 880 C C . LEU A 1 109 ? -7.481 16.508 3.820 1.00 84.88 109 LEU A C 1
ATOM 882 O O . LEU A 1 109 ? -7.500 17.066 2.726 1.00 84.88 109 LEU A O 1
ATOM 886 N N . VAL A 1 110 ? -6.403 15.857 4.266 1.00 82.00 110 VAL A N 1
ATOM 887 C CA . VAL A 1 110 ? -5.146 15.773 3.499 1.00 82.00 110 VAL A CA 1
ATOM 888 C C . VAL A 1 110 ? -5.355 15.098 2.147 1.00 82.00 110 VAL A C 1
ATOM 890 O O . VAL A 1 110 ? -4.881 15.589 1.122 1.00 82.00 110 VAL A O 1
ATOM 893 N N . ALA A 1 111 ? -6.075 13.981 2.127 1.00 78.19 111 ALA A N 1
ATOM 894 C CA . ALA A 1 111 ? -6.300 13.235 0.899 1.00 78.19 111 ALA A CA 1
ATOM 895 C C . ALA A 1 111 ? -7.204 13.993 -0.092 1.00 78.19 111 ALA A C 1
ATOM 897 O O . ALA A 1 111 ? -6.953 13.962 -1.296 1.00 78.19 111 ALA A O 1
ATOM 898 N N . LEU A 1 112 ? -8.210 14.731 0.391 1.00 78.69 112 LEU A N 1
ATOM 899 C CA . LEU A 1 112 ? -9.037 15.604 -0.447 1.00 78.69 112 LEU A CA 1
ATOM 900 C C . LEU A 1 112 ? -8.225 16.764 -1.035 1.00 78.69 112 LEU A C 1
ATOM 902 O O . LEU A 1 112 ? -8.392 17.081 -2.211 1.00 78.69 112 LEU A O 1
ATOM 906 N N . MET A 1 113 ? -7.310 17.354 -0.260 1.00 78.88 113 MET A N 1
ATOM 907 C CA . MET A 1 113 ? -6.429 18.425 -0.746 1.00 78.88 113 MET A CA 1
ATOM 908 C C . MET A 1 113 ? -5.468 17.963 -1.848 1.00 78.88 113 MET A C 1
ATOM 910 O O . MET A 1 113 ? -5.056 18.776 -2.668 1.00 78.88 113 MET A O 1
ATOM 914 N N . GLN A 1 114 ? -5.123 16.673 -1.905 1.00 74.31 114 GLN A N 1
ATOM 915 C CA . GLN A 1 114 ? -4.287 16.128 -2.981 1.00 74.31 114 GLN A CA 1
ATOM 916 C C . GLN A 1 114 ? -5.021 16.013 -4.323 1.00 74.31 114 GLN A C 1
ATOM 918 O O . GLN A 1 114 ? -4.361 15.896 -5.354 1.00 74.31 114 GLN A O 1
ATOM 923 N N . GLY A 1 115 ? -6.359 16.005 -4.335 1.00 70.38 115 GLY A N 1
ATOM 924 C CA . GLY A 1 115 ? -7.182 16.085 -5.551 1.00 70.38 115 GLY A CA 1
ATOM 925 C C . GLY A 1 115 ? -7.027 14.946 -6.572 1.00 70.38 115 GLY A C 1
ATOM 926 O O . GLY A 1 115 ? -7.663 14.975 -7.622 1.00 70.38 115 GLY A O 1
ATOM 927 N N . ASN A 1 116 ? -6.204 13.931 -6.304 1.00 76.38 116 ASN A N 1
ATOM 928 C CA . ASN A 1 116 ? -5.961 12.820 -7.222 1.00 76.38 116 ASN A CA 1
ATOM 929 C C . ASN A 1 116 ? -6.974 11.685 -6.992 1.00 76.38 116 ASN A C 1
ATOM 931 O O . ASN A 1 116 ? -7.288 11.339 -5.855 1.00 76.38 116 ASN A O 1
ATOM 935 N N . CYS A 1 117 ? -7.415 11.028 -8.067 1.00 70.62 117 CYS A N 1
ATOM 936 C CA . CYS A 1 117 ? -8.245 9.820 -8.037 1.00 70.62 117 CYS A CA 1
ATOM 937 C C . CYS A 1 117 ? -7.712 8.735 -7.079 1.00 70.62 117 CYS A C 1
ATOM 939 O O . CYS A 1 117 ? -8.492 8.088 -6.382 1.00 70.62 117 CYS A O 1
ATOM 941 N N . ALA A 1 118 ? -6.388 8.564 -6.989 1.00 70.75 118 ALA A N 1
ATOM 942 C CA . ALA A 1 118 ? -5.776 7.626 -6.043 1.00 70.75 118 ALA A CA 1
ATOM 943 C C . ALA A 1 118 ? -6.024 8.020 -4.574 1.00 70.75 118 ALA A C 1
ATOM 945 O O . ALA A 1 118 ? -6.262 7.158 -3.730 1.00 70.75 118 ALA A O 1
ATOM 946 N N . ALA A 1 119 ? -6.018 9.320 -4.269 1.00 73.38 119 ALA A N 1
ATOM 947 C CA . ALA A 1 119 ? -6.305 9.823 -2.931 1.00 73.38 119 ALA A CA 1
ATOM 948 C C . ALA A 1 119 ? -7.773 9.570 -2.551 1.00 73.38 119 ALA A C 1
ATOM 950 O O . ALA A 1 119 ? -8.047 9.109 -1.444 1.00 73.38 119 ALA A O 1
ATOM 951 N N . PHE A 1 120 ? -8.708 9.743 -3.490 1.00 73.75 120 PHE A N 1
ATOM 952 C CA . PHE A 1 120 ? -10.116 9.395 -3.274 1.00 73.75 120 PHE A CA 1
ATOM 953 C C . PHE A 1 120 ? -10.326 7.897 -3.017 1.00 73.75 120 PHE A C 1
ATOM 955 O O . PHE A 1 120 ? -11.074 7.532 -2.109 1.00 73.75 120 PHE A O 1
ATOM 962 N N . ALA A 1 121 ? -9.640 7.021 -3.759 1.00 76.38 121 ALA A N 1
ATOM 963 C CA . ALA A 1 121 ? -9.695 5.577 -3.520 1.00 76.38 121 ALA A CA 1
ATOM 964 C C . ALA A 1 121 ? -9.165 5.204 -2.122 1.00 76.38 121 ALA A C 1
ATOM 966 O O . ALA A 1 121 ? -9.780 4.394 -1.424 1.00 76.38 121 ALA A O 1
ATOM 967 N N . ASN A 1 122 ? -8.079 5.851 -1.682 1.00 77.62 122 ASN A N 1
ATOM 968 C CA . ASN A 1 122 ? -7.525 5.681 -0.338 1.00 77.62 122 ASN A CA 1
ATOM 969 C C . ASN A 1 122 ? -8.497 6.153 0.752 1.00 77.62 122 ASN A C 1
ATOM 971 O O . ASN A 1 122 ? -8.709 5.437 1.729 1.00 77.62 122 ASN A O 1
ATOM 975 N N . VAL A 1 123 ? -9.144 7.311 0.579 1.00 83.44 123 VAL A N 1
ATOM 976 C CA . VAL A 1 123 ? -10.180 7.798 1.508 1.00 83.44 123 VAL A CA 1
ATOM 977 C C . VAL A 1 123 ? -11.337 6.816 1.588 1.00 83.44 123 VAL A C 1
ATOM 979 O O . VAL A 1 123 ? -11.739 6.444 2.689 1.00 83.44 123 VAL A O 1
ATOM 982 N N . GLY A 1 124 ? -11.836 6.347 0.442 1.00 83.75 124 GLY A N 1
ATOM 983 C CA . GLY A 1 124 ? -12.905 5.353 0.390 1.00 83.75 124 GLY A CA 1
ATOM 984 C C . GLY A 1 124 ? -12.544 4.091 1.173 1.00 83.75 124 GLY A C 1
ATOM 985 O O . GLY A 1 124 ? -13.322 3.635 2.008 1.00 83.75 124 GLY A O 1
ATOM 986 N N . GLN A 1 125 ? -11.329 3.574 0.987 1.00 85.56 125 GLN A N 1
ATOM 987 C CA . GLN A 1 125 ? -10.831 2.426 1.742 1.00 85.56 125 GLN A CA 1
ATOM 988 C C . GLN A 1 125 ? -10.746 2.708 3.250 1.00 85.56 125 GLN A C 1
ATOM 990 O O . GLN A 1 125 ? -11.184 1.886 4.052 1.00 85.56 125 GLN A O 1
ATOM 995 N N . VAL A 1 126 ? -10.226 3.867 3.655 1.00 85.50 126 VAL A N 1
ATOM 996 C CA . VAL A 1 126 ? -10.131 4.261 5.071 1.00 85.50 126 VAL A CA 1
ATOM 997 C C . VAL A 1 126 ? -11.514 4.389 5.710 1.00 85.50 126 VAL A C 1
ATOM 999 O O . VAL A 1 126 ? -11.697 3.951 6.844 1.00 85.50 126 VAL A O 1
ATOM 1002 N N . VAL A 1 127 ? -12.508 4.917 4.993 1.00 88.50 127 VAL A N 1
ATOM 1003 C CA . VAL A 1 127 ? -13.905 4.970 5.455 1.00 88.50 127 VAL A CA 1
ATOM 1004 C C . VAL A 1 127 ? -14.487 3.563 5.617 1.00 88.50 127 VAL A C 1
ATOM 1006 O O . VAL A 1 127 ? -15.124 3.282 6.634 1.00 88.50 127 VAL A O 1
ATOM 1009 N N . LEU A 1 128 ? -14.244 2.648 4.673 1.00 89.94 128 LEU A N 1
ATOM 1010 C CA . LEU A 1 128 ? -14.692 1.253 4.787 1.00 89.94 128 LEU A CA 1
ATOM 1011 C C . LEU A 1 128 ? -14.054 0.548 5.992 1.00 89.94 128 LEU A C 1
ATOM 1013 O O . LEU A 1 128 ? -14.732 -0.175 6.718 1.00 89.94 128 LEU A O 1
ATOM 1017 N N . ILE A 1 129 ? -12.764 0.782 6.248 1.00 88.56 129 ILE A N 1
ATOM 1018 C CA . ILE A 1 129 ? -12.074 0.243 7.428 1.00 88.56 129 ILE A CA 1
ATOM 1019 C C . ILE A 1 129 ? -12.667 0.841 8.704 1.00 88.56 129 ILE A C 1
ATOM 1021 O O . ILE A 1 129 ? -12.982 0.101 9.631 1.00 88.56 129 ILE A O 1
ATOM 1025 N N . ALA A 1 130 ? -12.847 2.160 8.757 1.00 88.12 130 ALA A N 1
ATOM 1026 C CA . ALA A 1 130 ? -13.379 2.853 9.924 1.00 88.12 130 ALA A CA 1
ATOM 1027 C C . ALA A 1 130 ? -14.799 2.377 10.270 1.00 88.12 130 ALA A C 1
ATOM 1029 O O . ALA A 1 130 ? -15.056 1.974 11.399 1.00 88.12 130 ALA A O 1
ATOM 1030 N N . THR A 1 131 ? -15.692 2.310 9.282 1.00 89.50 131 THR A N 1
ATOM 1031 C CA . THR A 1 131 ? -17.057 1.781 9.459 1.00 89.50 131 THR A CA 1
ATOM 1032 C C . THR A 1 131 ? -17.066 0.299 9.844 1.00 89.50 131 THR A C 1
ATOM 1034 O O . THR A 1 131 ? -17.873 -0.130 10.670 1.00 89.50 131 THR A O 1
ATOM 1037 N N . LYS A 1 132 ? -16.127 -0.501 9.319 1.00 90.62 132 LYS A N 1
ATOM 1038 C CA . LYS A 1 132 ? -15.948 -1.893 9.750 1.00 90.62 132 LYS A CA 1
ATOM 1039 C C . LYS A 1 132 ? -15.523 -1.991 11.215 1.00 90.62 132 LYS A C 1
ATOM 1041 O O . LYS A 1 132 ? -16.056 -2.829 11.938 1.00 90.62 132 LYS A O 1
ATOM 1046 N N . LEU A 1 133 ? -14.597 -1.141 11.654 1.00 87.88 133 LEU A N 1
ATOM 1047 C CA . LEU A 1 133 ? -14.122 -1.083 13.040 1.00 87.88 133 LEU A CA 1
ATOM 1048 C C . LEU A 1 133 ? -15.172 -0.519 14.008 1.00 87.88 133 LEU A C 1
ATOM 1050 O O . LEU A 1 133 ? -15.203 -0.931 15.164 1.00 87.88 133 LEU A O 1
ATOM 1054 N N . ASP A 1 134 ? -16.043 0.377 13.541 1.00 88.00 134 ASP A N 1
ATOM 1055 C CA . ASP A 1 134 ? -17.212 0.870 14.283 1.00 88.00 134 ASP A CA 1
ATOM 1056 C C . ASP A 1 134 ? -18.328 -0.188 14.403 1.00 88.00 134 ASP A C 1
ATOM 1058 O O . ASP A 1 134 ? -19.314 0.028 15.103 1.00 88.00 134 ASP A O 1
ATOM 1062 N N . GLY A 1 135 ? -18.197 -1.333 13.722 1.00 86.38 135 GLY A N 1
ATOM 1063 C CA . GLY A 1 135 ? -19.193 -2.406 13.720 1.00 86.38 135 GLY A CA 1
ATOM 1064 C C . GLY A 1 135 ? -20.427 -2.120 12.859 1.00 86.38 135 GLY A C 1
ATOM 1065 O O . GLY A 1 135 ? -21.358 -2.921 12.855 1.00 86.38 135 GLY A O 1
ATOM 1066 N N . THR A 1 136 ? -20.445 -1.015 12.107 1.00 89.56 136 THR A N 1
ATOM 1067 C CA . THR A 1 136 ? -21.576 -0.634 11.246 1.00 89.56 136 THR A CA 1
ATOM 1068 C C . THR A 1 136 ? -21.564 -1.369 9.906 1.00 89.56 136 THR A C 1
ATOM 1070 O O . THR A 1 136 ? -22.621 -1.588 9.316 1.00 89.56 136 THR A O 1
ATOM 1073 N N . LEU A 1 137 ? -20.389 -1.804 9.435 1.00 90.50 137 LEU A N 1
ATOM 1074 C CA . LEU A 1 137 ? -20.232 -2.527 8.171 1.00 90.50 137 LEU A CA 1
ATOM 1075 C C . LEU A 1 137 ? -20.068 -4.044 8.387 1.00 90.50 137 LEU A C 1
ATOM 1077 O O . LEU A 1 137 ? -19.116 -4.518 9.008 1.00 90.50 137 LEU A O 1
ATOM 1081 N N . SER A 1 138 ? -20.957 -4.854 7.810 1.00 89.75 138 SER A N 1
ATOM 1082 C CA . SER A 1 138 ? -20.936 -6.321 7.961 1.00 89.75 138 SER A CA 1
ATOM 1083 C C . SER A 1 138 ? -20.054 -7.061 6.945 1.00 89.75 138 SER A C 1
ATOM 1085 O O . SER A 1 138 ? -19.850 -8.263 7.082 1.00 89.75 138 SER A O 1
ATOM 1087 N N . TRP A 1 139 ? -19.470 -6.366 5.965 1.00 90.25 139 TRP A N 1
ATOM 1088 C CA . TRP A 1 139 ? -18.702 -6.973 4.867 1.00 90.25 139 TRP A CA 1
ATOM 1089 C C . TRP A 1 139 ? -17.473 -7.764 5.333 1.00 90.25 139 TRP A C 1
ATOM 1091 O O . TRP A 1 139 ? -16.906 -7.482 6.388 1.00 90.25 139 TRP A O 1
ATOM 1101 N N . SER A 1 140 ? -17.025 -8.734 4.531 1.00 89.56 140 SER A N 1
ATOM 1102 C CA . SER A 1 140 ? -15.739 -9.406 4.761 1.00 89.56 140 SER A CA 1
ATOM 1103 C C . SER A 1 140 ? -14.573 -8.432 4.567 1.00 89.56 140 SER A C 1
ATOM 1105 O O . SER A 1 140 ? -14.704 -7.429 3.858 1.00 89.56 140 SER A O 1
ATOM 1107 N N . TRP A 1 141 ? -13.403 -8.734 5.140 1.00 88.75 141 TRP A N 1
ATOM 1108 C CA . TRP A 1 141 ? -12.235 -7.866 4.961 1.00 88.75 141 TRP A CA 1
ATOM 1109 C C . TRP A 1 141 ? -11.797 -7.775 3.497 1.00 88.75 141 TRP A C 1
ATOM 1111 O O . TRP A 1 141 ? -11.313 -6.730 3.081 1.00 88.75 141 TRP A O 1
ATOM 1121 N N . ASN A 1 142 ? -12.065 -8.802 2.681 1.00 87.62 142 ASN A N 1
ATOM 1122 C CA . ASN A 1 142 ? -11.824 -8.743 1.235 1.00 87.62 142 ASN A CA 1
ATOM 1123 C C . ASN A 1 142 ? -12.613 -7.603 0.563 1.00 87.62 142 ASN A C 1
ATOM 1125 O O . ASN A 1 142 ? -12.065 -6.901 -0.282 1.00 87.62 142 ASN A O 1
ATOM 1129 N N . GLY A 1 143 ? -13.878 -7.404 0.958 1.00 86.69 143 GLY A N 1
ATOM 1130 C CA . GLY A 1 143 ? -14.729 -6.331 0.433 1.00 86.69 143 GLY A CA 1
ATOM 1131 C C . GLY A 1 143 ? -14.348 -4.951 0.970 1.00 86.69 143 GLY A C 1
ATOM 1132 O O . GLY A 1 143 ? -14.327 -3.982 0.219 1.00 86.69 143 GLY A O 1
ATOM 1133 N N . VAL A 1 144 ? -13.974 -4.861 2.250 1.00 88.50 144 VAL A N 1
ATOM 1134 C CA . VAL A 1 144 ? -13.475 -3.615 2.871 1.00 88.50 144 VAL A CA 1
ATOM 1135 C C . VAL A 1 144 ? -12.217 -3.103 2.163 1.00 88.50 144 VAL A C 1
ATOM 1137 O O . VAL A 1 144 ? -12.032 -1.901 1.989 1.00 88.50 144 VAL A O 1
ATOM 1140 N N . PHE A 1 145 ? -11.371 -4.023 1.706 1.00 86.88 145 PHE A N 1
ATOM 1141 C CA . PHE A 1 145 ? -10.138 -3.728 0.989 1.00 86.88 145 PHE A CA 1
ATOM 1142 C C . PHE A 1 145 ? -10.288 -3.732 -0.542 1.00 86.88 145 PHE A C 1
ATOM 1144 O O . PHE A 1 145 ? -9.279 -3.725 -1.246 1.00 86.88 145 PHE A O 1
ATOM 1151 N N . PHE A 1 146 ? -11.516 -3.696 -1.078 1.00 84.44 146 PHE A N 1
ATOM 1152 C CA . PHE A 1 146 ? -11.777 -3.678 -2.524 1.00 84.44 146 PHE A CA 1
ATOM 1153 C C . PHE A 1 146 ? -10.956 -2.633 -3.306 1.00 84.44 146 PHE A C 1
ATOM 1155 O O . PHE A 1 146 ? -10.330 -3.018 -4.295 1.00 84.44 146 PHE A O 1
ATOM 1162 N N . PRO A 1 147 ? -10.856 -1.357 -2.871 1.00 83.12 147 PRO A N 1
ATOM 1163 C CA . PRO A 1 147 ? -10.074 -0.356 -3.604 1.00 83.12 147 PRO A CA 1
ATOM 1164 C C . PRO A 1 147 ? -8.601 -0.746 -3.796 1.00 83.12 147 PRO A C 1
ATOM 1166 O O . PRO A 1 147 ? -8.001 -0.436 -4.824 1.00 83.12 147 PRO A O 1
ATOM 1169 N N . TYR A 1 148 ? -8.027 -1.491 -2.849 1.00 82.06 148 TYR A N 1
ATOM 1170 C CA . TYR A 1 148 ? -6.635 -1.925 -2.908 1.00 82.06 148 TYR A CA 1
ATOM 1171 C C . TYR A 1 148 ? -6.397 -3.047 -3.926 1.00 82.06 148 TYR A C 1
ATOM 1173 O O . TYR A 1 148 ? -5.312 -3.133 -4.499 1.00 82.06 148 TYR A O 1
ATOM 1181 N N . TRP A 1 149 ? -7.403 -3.879 -4.217 1.00 84.06 149 TRP A N 1
ATOM 1182 C CA . TRP A 1 149 ? -7.287 -4.922 -5.245 1.00 84.06 149 TRP A CA 1
ATOM 1183 C C . TRP A 1 149 ? -6.999 -4.344 -6.630 1.00 84.06 149 TRP A C 1
ATOM 1185 O O . TRP A 1 149 ? -6.296 -4.976 -7.414 1.00 84.06 149 TRP A O 1
ATOM 1195 N N . ILE A 1 150 ? -7.463 -3.123 -6.908 1.00 82.69 150 ILE A N 1
ATOM 1196 C CA . ILE A 1 150 ? -7.117 -2.400 -8.137 1.00 82.69 150 ILE A CA 1
ATOM 1197 C C . ILE A 1 150 ? -5.603 -2.169 -8.185 1.00 82.69 150 ILE A C 1
ATOM 1199 O O . ILE A 1 150 ? -4.961 -2.493 -9.181 1.00 82.69 150 ILE A O 1
ATOM 1203 N N . GLY A 1 151 ? -5.017 -1.683 -7.086 1.00 80.56 151 GLY A N 1
ATOM 1204 C CA . GLY A 1 151 ? -3.572 -1.499 -6.956 1.00 80.56 151 GLY A CA 1
ATOM 1205 C C . GLY A 1 151 ? -2.795 -2.808 -7.094 1.00 80.56 151 GLY A C 1
ATOM 1206 O O . GLY A 1 151 ? -1.789 -2.836 -7.796 1.00 80.56 151 GLY A O 1
ATOM 1207 N N . VAL A 1 152 ? -3.290 -3.901 -6.503 1.00 84.44 152 VAL A N 1
ATOM 1208 C CA . VAL A 1 152 ? -2.683 -5.236 -6.635 1.00 84.44 152 VAL A CA 1
ATOM 1209 C C . VAL A 1 152 ? -2.688 -5.695 -8.091 1.00 84.44 152 VAL A C 1
ATOM 1211 O O . VAL A 1 152 ? -1.653 -6.116 -8.591 1.00 84.44 152 VAL A O 1
ATOM 1214 N N . VAL A 1 153 ? -3.813 -5.593 -8.802 1.00 86.50 153 VAL A N 1
ATOM 1215 C CA . VAL A 1 153 ? -3.894 -5.998 -10.217 1.00 86.50 153 VAL A CA 1
ATOM 1216 C C . VAL A 1 153 ? -2.977 -5.132 -11.079 1.00 86.50 153 VAL A C 1
ATOM 1218 O O . VAL A 1 153 ? -2.220 -5.655 -11.895 1.00 86.50 153 VAL A O 1
ATOM 1221 N N . VAL A 1 154 ? -2.982 -3.816 -10.871 1.00 84.12 154 VAL A N 1
ATOM 1222 C CA . VAL A 1 154 ? -2.105 -2.898 -11.608 1.00 84.12 154 VAL A CA 1
ATOM 1223 C C . VAL A 1 154 ? -0.632 -3.198 -11.328 1.00 84.12 154 VAL A C 1
ATOM 1225 O O . VAL A 1 154 ? 0.165 -3.323 -12.252 1.00 84.12 154 VAL A O 1
ATOM 1228 N N . GLY A 1 155 ? -0.257 -3.365 -10.066 1.00 83.06 155 GLY A N 1
ATOM 1229 C CA . GLY A 1 155 ? 1.131 -3.585 -9.686 1.00 83.06 155 GLY A CA 1
ATOM 1230 C C . GLY A 1 155 ? 1.649 -4.979 -10.033 1.00 83.06 155 GLY A C 1
ATOM 1231 O O . GLY A 1 155 ? 2.767 -5.103 -10.509 1.00 83.06 155 GLY A O 1
ATOM 1232 N N . VAL A 1 156 ? 0.857 -6.030 -9.821 1.00 86.50 156 VAL A N 1
ATOM 1233 C CA . VAL A 1 156 ? 1.295 -7.424 -10.006 1.00 86.50 156 VAL A CA 1
ATOM 1234 C C . VAL A 1 156 ? 1.144 -7.888 -11.455 1.00 86.50 156 VAL A C 1
ATOM 1236 O O . VAL A 1 156 ? 1.923 -8.724 -11.901 1.00 86.50 156 VAL A O 1
ATOM 1239 N N . VAL A 1 157 ? 0.174 -7.358 -12.209 1.00 88.44 157 VAL A N 1
ATOM 1240 C CA . VAL A 1 157 ? -0.082 -7.782 -13.597 1.00 88.44 157 VAL A CA 1
ATOM 1241 C C . VAL A 1 157 ? 0.402 -6.741 -14.600 1.00 88.44 157 VAL A C 1
ATOM 1243 O O . VAL A 1 157 ? 1.192 -7.064 -15.48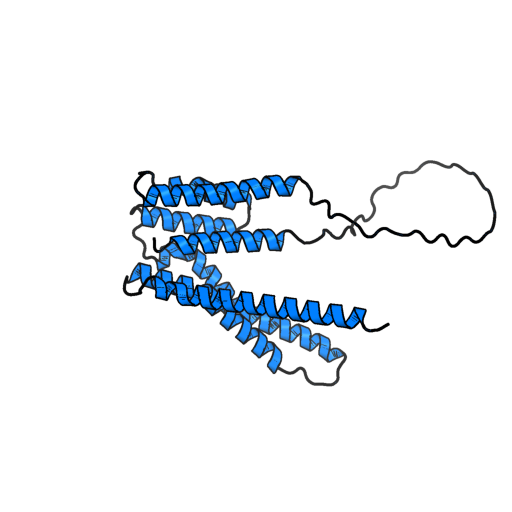4 1.00 88.44 157 VAL A O 1
ATOM 1246 N N . LEU A 1 158 ? -0.047 -5.488 -14.479 1.00 88.00 158 LEU A N 1
ATOM 1247 C CA . LEU A 1 158 ? 0.251 -4.465 -15.488 1.00 88.00 158 LEU A CA 1
ATOM 1248 C C . LEU A 1 158 ? 1.699 -3.968 -15.410 1.00 88.00 158 LEU A C 1
ATOM 1250 O O . LEU A 1 158 ? 2.301 -3.750 -16.459 1.00 88.00 158 LEU A O 1
ATOM 1254 N N . ALA A 1 159 ? 2.287 -3.824 -14.218 1.00 86.25 159 ALA A N 1
ATOM 1255 C CA . ALA A 1 159 ? 3.658 -3.322 -14.101 1.00 86.25 159 ALA A CA 1
ATOM 1256 C C . ALA A 1 159 ? 4.707 -4.263 -14.732 1.00 86.25 159 ALA A C 1
ATOM 1258 O O . ALA A 1 159 ? 5.493 -3.772 -15.543 1.00 86.25 159 ALA A O 1
ATOM 1259 N N . PRO A 1 160 ? 4.699 -5.594 -14.500 1.00 88.50 160 PRO A N 1
ATOM 1260 C CA . PRO A 1 160 ? 5.642 -6.500 -15.161 1.00 88.50 160 PRO A CA 1
ATOM 1261 C C . PRO A 1 160 ? 5.480 -6.524 -16.682 1.00 88.50 160 PRO A C 1
ATOM 1263 O O . PRO A 1 160 ? 6.474 -6.561 -17.405 1.00 88.50 160 PRO A O 1
ATOM 1266 N N . LEU A 1 161 ? 4.236 -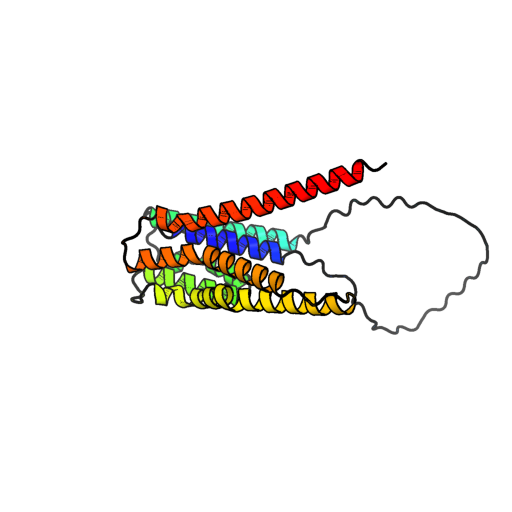6.456 -17.174 1.00 91.00 161 LEU A N 1
ATOM 1267 C CA . LEU A 1 161 ? 3.946 -6.356 -18.607 1.00 91.00 161 LEU A CA 1
ATOM 1268 C C . LEU A 1 161 ? 4.454 -5.035 -19.197 1.00 91.00 161 LEU A C 1
ATOM 1270 O O . LEU A 1 161 ? 5.032 -5.029 -20.282 1.00 91.00 161 LEU A O 1
ATOM 1274 N N . GLY A 1 162 ? 4.277 -3.930 -18.473 1.00 88.81 162 GLY A N 1
ATOM 1275 C CA . GLY A 1 162 ? 4.776 -2.612 -18.852 1.00 88.81 162 GLY A CA 1
ATOM 1276 C C . GLY A 1 162 ? 6.300 -2.564 -18.900 1.00 88.81 162 GLY A C 1
ATOM 1277 O O . GLY A 1 162 ? 6.855 -2.090 -19.886 1.00 88.81 162 GLY A O 1
ATOM 1278 N N . VAL A 1 163 ? 6.980 -3.120 -17.892 1.00 87.88 163 VAL A N 1
ATOM 1279 C CA . VAL A 1 163 ? 8.448 -3.226 -17.863 1.00 87.88 163 VAL A CA 1
ATOM 1280 C C . VAL A 1 163 ? 8.943 -4.109 -19.004 1.00 87.88 163 VAL A C 1
ATOM 1282 O O . VAL A 1 163 ? 9.835 -3.697 -19.739 1.00 87.88 163 VAL A O 1
ATOM 1285 N N . TYR A 1 164 ? 8.322 -5.273 -19.221 1.00 89.69 164 TYR A N 1
ATOM 1286 C CA . TYR A 1 164 ? 8.658 -6.145 -20.346 1.00 89.69 164 TYR A CA 1
ATOM 1287 C C . TYR A 1 164 ? 8.560 -5.406 -21.685 1.00 89.69 164 TYR A C 1
ATOM 1289 O O . TYR A 1 164 ? 9.494 -5.437 -22.487 1.00 89.69 164 TYR A O 1
ATOM 1297 N N . ALA A 1 165 ? 7.434 -4.728 -21.923 1.00 90.12 165 ALA A N 1
ATOM 1298 C CA . ALA A 1 165 ? 7.204 -3.975 -23.145 1.00 90.12 165 ALA A CA 1
ATOM 1299 C C . ALA A 1 165 ? 8.221 -2.835 -23.292 1.00 90.12 165 ALA A C 1
ATOM 1301 O O . ALA A 1 165 ? 8.875 -2.747 -24.326 1.00 90.12 165 ALA A O 1
ATOM 1302 N N . ALA A 1 166 ? 8.409 -2.014 -22.257 1.00 87.56 166 ALA A N 1
ATOM 1303 C CA . ALA A 1 166 ? 9.321 -0.874 -22.277 1.00 87.56 166 ALA A CA 1
ATOM 1304 C C . ALA A 1 166 ? 10.771 -1.294 -22.550 1.00 87.56 166 ALA A C 1
ATOM 1306 O O . ALA A 1 166 ? 11.406 -0.737 -23.441 1.00 87.56 166 ALA A O 1
ATOM 1307 N N . THR A 1 167 ? 11.276 -2.318 -21.853 1.00 86.06 167 THR A N 1
ATOM 1308 C CA . THR A 1 167 ? 12.637 -2.831 -22.069 1.00 86.06 167 THR A CA 1
ATOM 1309 C C . THR A 1 167 ? 12.790 -3.456 -23.454 1.00 86.06 167 THR A C 1
ATOM 1311 O O . THR A 1 167 ? 13.827 -3.305 -24.096 1.00 86.06 167 THR A O 1
ATOM 1314 N N . LYS A 1 168 ? 11.753 -4.134 -23.963 1.00 86.06 168 LYS A N 1
ATOM 1315 C CA . LYS A 1 168 ? 11.765 -4.667 -25.329 1.00 86.06 168 LYS A CA 1
ATOM 1316 C C . LYS A 1 168 ? 11.824 -3.544 -26.369 1.00 86.06 168 LYS A C 1
ATOM 1318 O O . LYS A 1 168 ? 12.610 -3.648 -27.307 1.00 86.06 168 LYS A O 1
ATOM 1323 N N . TYR A 1 169 ? 11.025 -2.488 -26.211 1.00 85.56 169 TYR A N 1
ATOM 1324 C CA . TYR A 1 169 ? 11.027 -1.343 -27.124 1.00 85.56 169 TYR A CA 1
ATOM 1325 C C . TYR A 1 169 ? 12.351 -0.574 -27.080 1.00 85.56 169 TYR A C 1
ATOM 1327 O O . TYR A 1 169 ? 12.893 -0.265 -28.138 1.00 85.56 169 TYR A O 1
ATOM 1335 N N . SER A 1 170 ? 12.920 -0.336 -25.894 1.00 83.56 170 SER A N 1
ATOM 1336 C CA . SER A 1 170 ? 14.206 0.361 -25.770 1.00 83.56 170 SER A CA 1
ATOM 1337 C C . SER A 1 170 ? 15.349 -0.414 -26.428 1.00 83.56 170 SER A C 1
ATOM 1339 O O . SER A 1 170 ? 16.225 0.177 -27.050 1.00 83.56 170 SER A O 1
ATOM 1341 N N . MET A 1 171 ? 15.336 -1.747 -26.330 1.00 78.06 171 MET A N 1
ATOM 1342 C CA . MET A 1 171 ? 16.342 -2.596 -26.974 1.00 78.06 171 MET A CA 1
ATOM 1343 C C . MET A 1 171 ? 16.156 -2.686 -28.480 1.00 78.06 171 MET A C 1
ATOM 1345 O O . MET A 1 171 ? 17.145 -2.667 -29.199 1.00 78.06 171 MET A O 1
ATOM 1349 N N . ALA A 1 172 ? 14.910 -2.749 -28.953 1.00 81.06 172 ALA A N 1
ATOM 1350 C CA . ALA A 1 172 ? 14.623 -2.709 -30.382 1.00 81.06 172 ALA A CA 1
ATOM 1351 C C . ALA A 1 172 ? 15.117 -1.401 -31.017 1.00 81.06 172 ALA A C 1
ATOM 1353 O O . ALA A 1 172 ? 15.609 -1.429 -32.138 1.00 81.06 172 ALA A O 1
ATOM 1354 N N . GLN A 1 173 ? 15.021 -0.280 -30.293 1.00 79.38 173 GLN A N 1
ATOM 1355 C CA . GLN A 1 173 ? 15.559 1.006 -30.732 1.00 79.38 173 GLN A CA 1
ATOM 1356 C C . GLN A 1 173 ? 17.095 1.028 -30.725 1.00 79.38 173 GLN A C 1
ATOM 1358 O O . GLN A 1 173 ? 17.688 1.508 -31.682 1.00 79.38 173 GLN A O 1
ATOM 1363 N N . ALA A 1 174 ? 17.741 0.471 -29.694 1.00 76.50 174 ALA A N 1
ATOM 1364 C CA . ALA A 1 174 ? 19.203 0.396 -29.616 1.00 76.50 174 ALA A CA 1
ATOM 1365 C C . ALA A 1 174 ? 19.824 -0.539 -30.674 1.00 76.50 174 ALA A C 1
ATOM 1367 O O . ALA A 1 174 ? 20.909 -0.270 -31.174 1.00 76.50 174 ALA A O 1
ATOM 1368 N N . SER A 1 175 ? 19.127 -1.612 -31.064 1.00 68.44 175 SER A N 1
ATOM 1369 C CA . SER A 1 175 ? 19.590 -2.549 -32.099 1.00 68.44 175 SER A CA 1
ATOM 1370 C C . SER A 1 175 ? 19.446 -2.033 -33.536 1.00 68.44 175 SER A C 1
ATOM 1372 O O . SER A 1 175 ? 19.749 -2.765 -34.469 1.00 68.44 175 SER A O 1
ATOM 1374 N N . ILE A 1 176 ? 18.925 -0.819 -33.750 1.00 65.94 176 ILE A N 1
ATOM 1375 C CA . ILE A 1 176 ? 18.915 -0.209 -35.091 1.00 65.94 176 ILE A CA 1
ATOM 1376 C C . ILE A 1 176 ? 20.345 0.173 -35.509 1.00 65.94 176 ILE A C 1
ATOM 1378 O O . ILE A 1 176 ? 20.661 0.093 -36.694 1.00 65.94 176 ILE A O 1
ATOM 1382 N N . ASP A 1 177 ? 21.204 0.511 -34.539 1.00 65.75 177 ASP A N 1
ATOM 1383 C CA . ASP A 1 177 ? 22.596 0.911 -34.776 1.00 65.75 177 ASP A CA 1
ATOM 1384 C C . ASP A 1 177 ? 23.604 -0.252 -34.629 1.00 65.75 177 ASP A C 1
ATOM 1386 O O . ASP A 1 177 ? 24.695 -0.187 -35.192 1.00 65.75 177 ASP A O 1
ATOM 1390 N N . ASP A 1 178 ? 23.240 -1.333 -33.925 1.00 63.47 178 ASP A N 1
ATOM 1391 C CA . ASP A 1 178 ? 24.084 -2.517 -33.686 1.00 63.47 178 ASP A CA 1
ATOM 1392 C C . ASP A 1 178 ? 23.564 -3.759 -34.446 1.00 63.47 178 ASP A C 1
ATOM 1394 O O . ASP A 1 178 ? 22.418 -4.167 -34.273 1.00 63.47 178 ASP A O 1
ATOM 1398 N N . GLU A 1 179 ? 24.420 -4.452 -35.214 1.00 64.50 179 GLU A N 1
ATOM 1399 C CA . GLU A 1 179 ? 24.072 -5.677 -35.981 1.00 64.50 179 GLU A CA 1
ATOM 1400 C C . GLU A 1 179 ? 23.735 -6.913 -35.111 1.00 64.50 179 GLU A C 1
ATOM 1402 O O . GLU A 1 179 ? 23.454 -8.002 -35.626 1.00 64.50 179 GLU A O 1
ATOM 1407 N N . GLN A 1 180 ? 23.762 -6.792 -33.783 1.00 64.00 180 GLN A N 1
ATOM 1408 C CA . GLN A 1 180 ? 23.509 -7.912 -32.883 1.00 64.00 180 GLN A CA 1
ATOM 1409 C C . GLN A 1 180 ? 22.003 -8.072 -32.601 1.00 64.00 180 GLN A C 1
ATOM 1411 O O . GLN A 1 180 ? 21.342 -7.109 -32.208 1.00 64.00 180 GLN A O 1
ATOM 1416 N N . PRO A 1 181 ? 21.423 -9.286 -32.734 1.00 64.75 181 PRO A N 1
ATOM 1417 C CA . PRO A 1 181 ? 19.999 -9.483 -32.490 1.00 64.75 181 PRO A CA 1
ATOM 1418 C C . PRO A 1 181 ? 19.623 -9.112 -31.045 1.00 64.75 181 PRO A C 1
ATOM 1420 O O . PRO A 1 181 ? 20.326 -9.511 -30.107 1.00 64.75 181 PRO A O 1
ATOM 1423 N N . PRO A 1 182 ? 18.497 -8.401 -30.836 1.00 67.62 182 PRO A N 1
ATOM 1424 C CA . PRO A 1 182 ? 18.088 -7.955 -29.512 1.00 67.62 182 PRO A CA 1
ATOM 1425 C C . PRO A 1 182 ? 17.845 -9.162 -28.602 1.00 67.62 182 PRO A C 1
ATOM 1427 O O . PRO A 1 182 ? 16.981 -10.008 -28.852 1.00 67.62 182 PRO A O 1
ATOM 1430 N N . SER A 1 183 ? 18.631 -9.261 -27.529 1.00 76.81 183 SER A N 1
ATOM 1431 C CA . SER A 1 183 ? 18.532 -10.377 -26.590 1.00 76.81 183 SER A CA 1
ATOM 1432 C C . SER A 1 183 ? 17.221 -10.312 -25.799 1.00 76.81 183 SER A C 1
ATOM 1434 O O . SER A 1 183 ? 16.899 -9.297 -25.181 1.00 76.81 183 SER A O 1
ATOM 1436 N N . LEU A 1 184 ? 16.480 -11.420 -25.757 1.00 79.94 184 LEU A N 1
ATOM 1437 C CA . LEU A 1 184 ? 15.216 -11.513 -25.013 1.00 79.94 184 LEU A CA 1
ATOM 1438 C C . LEU A 1 184 ? 15.420 -11.670 -23.494 1.00 79.94 184 LEU A C 1
ATOM 1440 O O . LEU A 1 184 ? 14.472 -11.572 -22.719 1.00 79.94 184 LEU A O 1
ATOM 1444 N N . PHE A 1 185 ? 16.662 -11.888 -23.059 1.00 82.50 185 PHE A N 1
ATOM 1445 C CA . PHE A 1 185 ? 17.013 -12.115 -21.661 1.00 82.50 185 PHE A CA 1
ATOM 1446 C C . PHE A 1 185 ? 16.685 -10.908 -20.774 1.00 82.50 185 PHE A C 1
ATOM 1448 O O . PHE A 1 185 ? 15.996 -11.050 -19.767 1.00 82.50 185 PHE A O 1
ATOM 1455 N N . TRP A 1 186 ? 17.108 -9.706 -21.164 1.00 83.19 186 TRP A N 1
ATOM 1456 C CA . TRP A 1 186 ? 16.960 -8.516 -20.325 1.00 83.19 186 TRP A CA 1
ATOM 1457 C C . TRP A 1 186 ? 15.509 -8.056 -20.098 1.00 83.19 186 TRP A C 1
ATOM 1459 O O . TRP A 1 186 ? 15.181 -7.763 -18.946 1.00 83.19 186 TRP A O 1
ATOM 1469 N N . PRO A 1 187 ? 14.606 -8.045 -21.104 1.00 87.38 187 PRO A N 1
ATOM 1470 C CA . PRO A 1 187 ? 13.193 -7.754 -20.862 1.00 87.38 187 PRO A CA 1
ATOM 1471 C C . PRO A 1 187 ? 12.538 -8.754 -19.905 1.00 87.38 187 PRO A C 1
ATOM 1473 O O . PRO A 1 187 ? 11.739 -8.365 -19.056 1.00 87.38 187 PRO A O 1
ATOM 1476 N N . VAL A 1 188 ? 12.892 -10.042 -20.003 1.00 87.62 188 VAL A N 1
ATOM 1477 C CA . VAL A 1 188 ? 12.373 -11.081 -19.099 1.00 87.62 188 VAL A CA 1
ATOM 1478 C C . VAL A 1 188 ? 12.902 -10.889 -17.680 1.00 87.62 188 VAL A C 1
ATOM 1480 O O . VAL A 1 188 ? 12.123 -10.952 -16.733 1.00 87.62 188 VAL A O 1
ATOM 1483 N N . VAL A 1 189 ? 14.196 -10.601 -17.518 1.00 85.81 189 VAL A N 1
ATOM 1484 C CA . VAL A 1 189 ? 14.794 -10.313 -16.204 1.00 85.81 189 VAL A CA 1
ATOM 1485 C C . VAL A 1 189 ? 14.133 -9.092 -15.560 1.00 85.81 189 VAL A C 1
ATOM 1487 O O . VAL A 1 189 ? 13.772 -9.155 -14.386 1.00 85.81 189 VAL A O 1
ATOM 1490 N N . GLY A 1 190 ? 13.915 -8.013 -16.318 1.00 82.94 190 GLY A N 1
ATOM 1491 C CA . GLY A 1 190 ? 13.217 -6.819 -15.833 1.00 82.94 190 GLY A CA 1
ATOM 1492 C C . GLY A 1 190 ? 11.763 -7.095 -15.441 1.00 82.94 190 GLY A C 1
ATOM 1493 O O . GLY A 1 190 ? 11.305 -6.652 -14.390 1.00 82.94 190 GLY A O 1
ATOM 1494 N N . ALA A 1 191 ? 11.038 -7.880 -16.239 1.00 86.75 191 ALA A N 1
ATOM 1495 C CA . ALA A 1 191 ? 9.660 -8.259 -15.936 1.00 86.75 191 ALA A CA 1
ATOM 1496 C C . ALA A 1 191 ? 9.560 -9.126 -14.671 1.00 86.75 191 ALA A C 1
ATOM 1498 O O . ALA A 1 191 ? 8.726 -8.865 -13.805 1.00 86.75 191 ALA A O 1
ATOM 1499 N N . ILE A 1 192 ? 10.434 -10.129 -14.530 1.00 86.19 192 ILE A N 1
ATOM 1500 C CA . ILE A 1 192 ? 10.481 -10.990 -13.342 1.00 86.19 192 ILE A CA 1
ATOM 1501 C C . ILE A 1 192 ? 10.872 -10.172 -12.111 1.00 86.19 192 ILE A C 1
ATOM 1503 O O . ILE A 1 192 ? 10.246 -10.332 -11.066 1.00 86.19 192 ILE A O 1
ATOM 1507 N N . SER A 1 193 ? 11.858 -9.275 -12.213 1.00 81.44 193 SER A N 1
ATOM 1508 C CA . SER A 1 193 ? 12.255 -8.439 -11.075 1.00 81.44 193 SER A CA 1
ATOM 1509 C C . SER A 1 193 ? 11.120 -7.509 -10.639 1.00 81.44 193 SER A C 1
ATOM 1511 O O . SER A 1 193 ? 10.835 -7.417 -9.446 1.00 81.44 193 SER A O 1
ATOM 1513 N N . SER A 1 194 ? 10.406 -6.903 -11.594 1.00 83.00 194 SER A N 1
ATOM 1514 C CA . SER A 1 194 ? 9.218 -6.086 -11.335 1.00 83.00 194 SER A CA 1
ATOM 1515 C C . SER A 1 194 ? 8.099 -6.896 -10.681 1.00 83.00 194 SER A C 1
ATOM 1517 O O . SER A 1 194 ? 7.506 -6.436 -9.707 1.00 83.00 194 SER A O 1
ATOM 1519 N N . PHE A 1 195 ? 7.848 -8.121 -11.150 1.00 86.69 195 PHE A N 1
ATOM 1520 C CA . PHE A 1 195 ? 6.849 -9.012 -10.563 1.00 86.69 195 PHE A CA 1
ATOM 1521 C C . PHE A 1 195 ? 7.203 -9.399 -9.126 1.00 86.69 195 PHE A C 1
ATOM 1523 O O . PHE A 1 195 ? 6.364 -9.283 -8.234 1.00 86.69 195 PHE A O 1
ATOM 1530 N N . VAL A 1 196 ? 8.449 -9.815 -8.880 1.00 83.06 196 VAL A N 1
ATOM 1531 C CA . VAL A 1 196 ? 8.930 -10.166 -7.537 1.00 83.06 196 VAL A CA 1
ATOM 1532 C C . VAL A 1 196 ? 8.823 -8.966 -6.603 1.00 83.06 196 VAL A C 1
ATOM 1534 O O . VAL A 1 196 ? 8.339 -9.116 -5.483 1.00 83.06 196 VAL A O 1
ATOM 1537 N N . LEU A 1 197 ? 9.209 -7.776 -7.068 1.00 80.94 197 LEU A N 1
ATOM 1538 C CA . LEU A 1 197 ? 9.091 -6.550 -6.289 1.00 80.94 197 LEU A CA 1
ATOM 1539 C C . LEU A 1 197 ? 7.627 -6.229 -5.976 1.00 80.94 197 LEU A C 1
ATOM 1541 O O . LEU A 1 197 ? 7.308 -5.975 -4.820 1.00 80.94 197 LEU A O 1
ATOM 1545 N N . ALA A 1 198 ? 6.728 -6.306 -6.959 1.00 83.25 198 ALA A N 1
ATOM 1546 C CA . ALA A 1 198 ? 5.304 -6.066 -6.755 1.00 83.25 198 ALA A CA 1
ATOM 1547 C C . ALA A 1 198 ? 4.706 -7.057 -5.748 1.00 83.25 198 ALA A C 1
ATOM 1549 O O . ALA A 1 198 ? 4.088 -6.642 -4.768 1.00 83.25 198 ALA A O 1
ATOM 1550 N N . VAL A 1 199 ? 4.932 -8.361 -5.927 1.00 83.88 199 VAL A N 1
ATOM 1551 C CA . VAL A 1 199 ? 4.477 -9.383 -4.972 1.00 83.88 199 VAL A CA 1
ATOM 1552 C C . VAL A 1 199 ? 5.026 -9.091 -3.581 1.00 83.88 199 VAL A C 1
ATOM 1554 O O . VAL A 1 199 ? 4.268 -9.134 -2.616 1.00 83.88 199 VAL A O 1
ATOM 1557 N N . ALA A 1 200 ? 6.301 -8.725 -3.463 1.00 79.94 200 ALA A N 1
ATOM 1558 C CA . ALA A 1 200 ? 6.894 -8.375 -2.183 1.00 79.94 200 ALA A CA 1
ATOM 1559 C C . ALA A 1 200 ? 6.223 -7.136 -1.561 1.00 79.94 200 ALA A C 1
ATOM 1561 O O . ALA A 1 200 ? 5.862 -7.187 -0.388 1.00 79.94 200 ALA A O 1
ATOM 1562 N N . THR A 1 201 ? 5.956 -6.078 -2.334 1.00 77.19 201 THR A N 1
ATOM 1563 C CA . THR A 1 201 ? 5.262 -4.858 -1.880 1.00 77.19 201 THR A CA 1
ATOM 1564 C C . THR A 1 201 ? 3.826 -5.126 -1.424 1.00 77.19 201 THR A C 1
ATOM 1566 O O . THR A 1 201 ? 3.401 -4.592 -0.403 1.00 77.19 201 THR A O 1
ATOM 1569 N N . PHE A 1 202 ? 3.073 -5.961 -2.146 1.00 81.50 202 PHE A N 1
ATOM 1570 C CA . PHE A 1 202 ? 1.663 -6.245 -1.847 1.00 81.50 202 PHE A CA 1
ATOM 1571 C C . PHE A 1 202 ? 1.470 -7.390 -0.835 1.00 81.50 202 PHE A C 1
ATOM 1573 O O . PHE A 1 202 ? 0.425 -7.475 -0.185 1.00 81.50 202 PHE A O 1
ATOM 1580 N N . SER A 1 203 ? 2.469 -8.258 -0.647 1.00 82.31 203 SER A N 1
ATOM 1581 C CA . SER A 1 203 ? 2.389 -9.425 0.245 1.00 82.31 203 SER A CA 1
ATOM 1582 C C . SER A 1 203 ? 2.014 -9.118 1.702 1.00 82.31 203 SER A C 1
ATOM 1584 O O . SER A 1 203 ? 1.184 -9.858 2.241 1.00 82.31 203 SER A O 1
ATOM 1586 N N . PRO A 1 204 ? 2.501 -8.044 2.363 1.00 77.25 204 PRO A N 1
ATOM 1587 C CA . PRO A 1 204 ? 2.135 -7.788 3.751 1.00 77.25 204 PRO A CA 1
ATOM 1588 C C . PRO A 1 204 ? 0.650 -7.462 3.898 1.00 77.25 204 PRO A C 1
ATOM 1590 O O . PRO A 1 204 ? 0.018 -7.820 4.890 1.00 77.25 204 PRO A O 1
ATOM 1593 N N . PHE A 1 205 ? 0.076 -6.800 2.893 1.00 77.75 205 PHE A N 1
ATOM 1594 C CA . PHE A 1 205 ? -1.339 -6.472 2.875 1.00 77.75 205 PHE A CA 1
ATOM 1595 C C . PHE A 1 205 ? -2.207 -7.722 2.724 1.00 77.75 205 PHE A C 1
ATOM 1597 O O . PHE A 1 205 ? -3.208 -7.867 3.426 1.00 77.75 205 PHE A O 1
ATOM 1604 N N . LEU A 1 206 ? -1.801 -8.661 1.864 1.00 81.69 206 LEU A N 1
ATOM 1605 C CA . LEU A 1 206 ? -2.493 -9.942 1.700 1.00 81.69 206 LEU A CA 1
ATOM 1606 C C . LEU A 1 206 ? -2.437 -10.781 2.984 1.00 81.69 206 LEU A C 1
ATOM 1608 O O . LEU A 1 206 ? -3.454 -11.338 3.398 1.00 81.69 206 LEU A O 1
ATOM 1612 N N . LEU A 1 207 ? -1.288 -10.815 3.666 1.00 83.06 207 LEU A N 1
ATOM 1613 C CA . LEU A 1 207 ? -1.154 -11.497 4.958 1.00 83.06 207 LEU A CA 1
ATOM 1614 C C . LEU A 1 207 ? -1.980 -10.824 6.059 1.00 83.06 207 LEU A C 1
ATOM 1616 O O . LEU A 1 207 ? -2.598 -11.510 6.875 1.00 83.06 207 LEU A O 1
ATOM 1620 N N . LEU A 1 208 ? -2.028 -9.490 6.076 1.00 82.06 208 LEU A N 1
ATOM 1621 C CA . LEU A 1 208 ? -2.865 -8.732 7.002 1.00 82.06 208 LEU A CA 1
ATOM 1622 C C . LEU A 1 208 ? -4.345 -9.047 6.776 1.00 82.06 208 LEU A C 1
ATOM 1624 O O . LEU A 1 208 ? -5.068 -9.322 7.730 1.00 82.06 208 LEU A O 1
ATOM 1628 N N . MET A 1 209 ? -4.786 -9.058 5.521 1.00 83.12 209 MET A N 1
ATOM 1629 C CA . MET A 1 209 ? -6.153 -9.405 5.150 1.00 83.12 209 MET A CA 1
ATOM 1630 C C . MET A 1 209 ? -6.501 -10.846 5.542 1.00 83.12 209 MET A C 1
ATOM 1632 O O . MET A 1 209 ? -7.571 -11.083 6.105 1.00 83.12 209 MET A O 1
ATOM 1636 N N . TYR A 1 210 ? -5.595 -11.803 5.311 1.00 84.75 210 TYR A N 1
ATOM 1637 C CA . TYR A 1 210 ? -5.770 -13.189 5.750 1.00 84.75 210 TYR A CA 1
ATOM 1638 C C . TYR A 1 210 ? -5.930 -13.268 7.272 1.00 84.75 210 TYR A C 1
ATOM 1640 O O . TYR A 1 210 ? -6.889 -13.861 7.766 1.00 84.75 210 TYR A O 1
ATOM 1648 N N . LYS A 1 211 ? -5.045 -12.600 8.024 1.00 85.25 211 LYS A N 1
ATOM 1649 C CA . LYS A 1 211 ? -5.128 -12.529 9.487 1.00 85.25 211 LYS A CA 1
ATOM 1650 C C . LYS A 1 211 ? -6.447 -11.917 9.954 1.00 85.25 211 LYS A C 1
ATOM 1652 O O . LYS A 1 211 ? -7.017 -12.396 10.925 1.00 85.25 211 LYS A O 1
ATOM 1657 N N . LEU A 1 212 ? -6.924 -10.861 9.303 1.00 85.25 212 LEU A N 1
ATOM 1658 C CA . LEU A 1 212 ? -8.164 -10.188 9.691 1.00 85.25 212 LEU A CA 1
ATOM 1659 C C . LEU A 1 212 ? -9.409 -11.048 9.426 1.00 85.25 212 LEU A C 1
ATOM 1661 O O . LEU A 1 212 ? -10.364 -10.970 10.195 1.00 85.25 212 LEU A O 1
ATOM 1665 N N . ASN A 1 213 ? -9.403 -11.875 8.376 1.00 85.00 213 ASN A N 1
ATOM 1666 C CA . ASN A 1 213 ? -10.509 -12.788 8.074 1.00 85.00 213 ASN A CA 1
ATOM 1667 C C . ASN A 1 213 ? -10.519 -14.036 8.967 1.00 85.00 213 ASN A C 1
ATOM 1669 O O . ASN A 1 213 ? -11.591 -14.449 9.398 1.00 85.00 213 ASN A O 1
ATOM 1673 N N . TRP A 1 214 ? -9.352 -14.629 9.229 1.00 84.19 214 TRP A N 1
ATOM 1674 C CA . TRP A 1 214 ? -9.267 -15.975 9.811 1.00 84.19 214 TRP A CA 1
ATOM 1675 C C . TRP A 1 214 ? -8.590 -16.024 11.185 1.00 84.19 214 TRP A C 1
ATOM 1677 O O . TRP A 1 214 ? -8.737 -16.999 11.907 1.00 84.19 214 TRP A O 1
ATOM 1687 N N . GLY A 1 215 ? -7.862 -14.982 11.594 1.00 77.94 215 GLY A N 1
ATOM 1688 C CA . GLY A 1 215 ? -7.266 -14.865 12.933 1.00 77.94 215 GLY A CA 1
ATOM 1689 C C . GLY A 1 215 ? -6.050 -15.759 13.216 1.00 77.94 215 GLY A C 1
ATOM 1690 O O . GLY A 1 215 ? -5.386 -15.563 14.229 1.00 77.94 215 GLY A O 1
ATOM 1691 N N . GLU A 1 216 ? -5.715 -16.693 12.326 1.00 77.69 216 GLU A N 1
ATOM 1692 C CA . GLU A 1 216 ? -4.733 -17.762 12.576 1.00 77.69 216 GLU A CA 1
ATOM 1693 C C . GLU A 1 216 ? -3.264 -17.306 12.584 1.00 77.69 216 GLU A C 1
ATOM 1695 O O . GLU A 1 216 ? -2.402 -17.979 13.146 1.00 77.69 216 GLU A O 1
ATOM 1700 N N . LEU A 1 217 ? -2.944 -16.162 11.973 1.00 77.31 217 LEU A N 1
ATOM 1701 C CA . LEU A 1 217 ? -1.556 -15.710 11.835 1.00 77.31 217 LEU A CA 1
ATOM 1702 C C . LEU A 1 217 ? -1.090 -14.873 13.027 1.00 77.31 217 LEU A C 1
ATOM 1704 O O . LEU A 1 217 ? -1.731 -13.892 13.421 1.00 77.31 217 LEU A O 1
ATOM 1708 N N . ALA A 1 218 ? 0.111 -15.169 13.531 1.00 80.06 218 ALA A N 1
ATOM 1709 C CA . ALA A 1 218 ? 0.811 -14.291 14.461 1.00 80.06 218 ALA A CA 1
ATOM 1710 C C . ALA A 1 218 ? 1.075 -12.922 13.812 1.00 80.06 218 ALA A C 1
ATOM 1712 O O . ALA A 1 218 ? 1.442 -12.820 12.644 1.00 80.06 218 ALA A O 1
ATOM 1713 N N . THR A 1 219 ? 0.903 -11.847 14.585 1.00 76.25 219 THR A N 1
ATOM 1714 C CA . THR A 1 219 ? 1.080 -10.467 14.097 1.00 76.25 219 THR A CA 1
ATOM 1715 C C . THR A 1 219 ? 2.486 -10.235 13.537 1.00 76.25 219 THR A C 1
ATOM 1717 O O . THR A 1 219 ? 2.632 -9.570 12.523 1.00 76.25 219 THR A O 1
ATOM 1720 N N . VAL A 1 220 ? 3.506 -10.848 14.145 1.00 75.75 220 VAL A N 1
ATOM 1721 C CA . VAL A 1 220 ? 4.899 -10.762 13.681 1.00 75.75 220 VAL A CA 1
ATOM 1722 C C . VAL A 1 220 ? 5.063 -11.335 12.269 1.00 75.75 220 VAL A C 1
ATOM 1724 O O . VAL A 1 220 ? 5.737 -10.723 11.450 1.00 75.75 220 VAL A O 1
ATOM 1727 N N . VAL A 1 221 ? 4.395 -12.450 11.950 1.00 78.31 221 VAL A N 1
ATOM 1728 C CA . VAL A 1 221 ? 4.493 -13.115 10.635 1.00 78.31 221 VAL A CA 1
ATOM 1729 C C . VAL A 1 221 ? 3.914 -12.248 9.520 1.00 78.31 221 VAL A C 1
ATOM 1731 O O . VAL A 1 221 ? 4.486 -12.185 8.436 1.00 78.31 221 VAL A O 1
ATOM 1734 N N . VAL A 1 222 ? 2.835 -11.512 9.804 1.00 77.56 222 VAL A N 1
ATOM 1735 C CA . VAL A 1 222 ? 2.246 -10.544 8.861 1.00 77.56 222 VAL A CA 1
ATOM 1736 C C . VAL A 1 222 ? 3.251 -9.458 8.458 1.00 77.56 222 VAL A C 1
ATOM 1738 O O . VAL A 1 222 ? 3.192 -8.948 7.341 1.00 77.56 222 VAL A O 1
ATOM 1741 N N . PHE A 1 223 ? 4.196 -9.126 9.339 1.00 72.44 223 PHE A N 1
ATOM 1742 C CA . PHE A 1 223 ? 5.168 -8.058 9.118 1.00 72.44 223 PHE A CA 1
ATOM 1743 C C . PHE A 1 223 ? 6.520 -8.529 8.575 1.00 72.44 223 PHE A C 1
ATOM 1745 O O . PHE A 1 223 ? 7.312 -7.690 8.155 1.00 72.44 223 PHE A O 1
ATOM 1752 N N . ILE A 1 224 ? 6.794 -9.837 8.511 1.00 78.81 224 ILE A N 1
ATOM 1753 C CA . ILE A 1 224 ? 8.056 -10.356 7.953 1.00 78.81 224 ILE A CA 1
ATOM 1754 C C . ILE A 1 224 ? 8.316 -9.820 6.535 1.00 78.81 224 ILE A C 1
ATOM 1756 O O . ILE A 1 224 ? 9.415 -9.313 6.304 1.00 78.81 224 ILE A O 1
ATOM 1760 N N . PRO A 1 225 ? 7.345 -9.833 5.597 1.00 73.94 225 PRO A N 1
ATOM 1761 C CA . PRO A 1 225 ? 7.621 -9.342 4.252 1.00 73.94 225 PRO A CA 1
ATOM 1762 C C . PRO A 1 225 ? 7.902 -7.833 4.212 1.00 73.94 225 PRO A C 1
ATOM 1764 O O . PRO A 1 225 ? 8.690 -7.397 3.380 1.00 73.94 225 PRO A O 1
ATOM 1767 N N . TYR A 1 226 ? 7.352 -7.042 5.148 1.00 69.50 226 TYR A N 1
ATOM 1768 C CA . TYR A 1 226 ? 7.700 -5.621 5.277 1.00 69.50 226 TYR A CA 1
ATOM 1769 C C . TYR A 1 226 ? 9.177 -5.429 5.593 1.00 69.50 226 TYR A C 1
ATOM 1771 O O . TYR A 1 226 ? 9.844 -4.639 4.931 1.00 69.50 226 TYR A O 1
ATOM 1779 N N . PHE A 1 227 ? 9.694 -6.155 6.585 1.00 75.19 227 PHE A N 1
ATOM 1780 C CA . PHE A 1 227 ? 11.104 -6.053 6.949 1.00 75.19 227 PHE A CA 1
ATOM 1781 C C . PHE A 1 227 ? 12.004 -6.508 5.803 1.00 75.19 227 PHE A C 1
ATOM 1783 O O . PHE A 1 227 ? 12.974 -5.826 5.500 1.00 75.19 227 PHE A O 1
ATOM 1790 N N . VAL A 1 228 ? 11.637 -7.583 5.100 1.00 77.62 228 VAL A N 1
ATOM 1791 C CA . VAL A 1 228 ? 12.390 -8.066 3.933 1.00 77.62 228 VAL A CA 1
ATOM 1792 C C . VAL A 1 228 ? 12.437 -7.014 2.820 1.00 77.62 228 VAL A C 1
ATOM 1794 O O . VAL A 1 228 ? 13.517 -6.722 2.308 1.00 77.62 228 VAL A O 1
ATOM 1797 N N . VAL A 1 229 ? 11.301 -6.402 2.470 1.00 70.00 229 VAL A N 1
ATOM 1798 C CA . VAL A 1 229 ? 11.245 -5.343 1.446 1.00 70.00 229 VAL A CA 1
ATOM 1799 C C . VAL A 1 229 ? 12.033 -4.112 1.881 1.00 70.00 229 VAL A C 1
ATOM 1801 O O . VAL A 1 229 ? 12.822 -3.595 1.096 1.00 70.00 229 VAL A O 1
ATOM 1804 N N . LEU A 1 230 ? 11.870 -3.657 3.126 1.00 70.00 230 LEU A N 1
ATOM 1805 C CA . LEU A 1 230 ? 12.605 -2.504 3.652 1.00 70.00 230 LEU A CA 1
ATOM 1806 C C . LEU A 1 230 ? 14.116 -2.746 3.637 1.00 70.00 230 LEU A C 1
ATOM 1808 O O . LEU A 1 230 ? 14.867 -1.867 3.224 1.00 70.00 230 LEU A O 1
ATOM 1812 N N . THR A 1 231 ? 14.565 -3.942 4.024 1.00 76.06 231 THR A N 1
ATOM 1813 C CA . THR A 1 231 ? 15.980 -4.320 3.954 1.00 76.06 231 THR A CA 1
ATOM 1814 C C . THR A 1 231 ? 16.479 -4.358 2.512 1.00 76.06 231 THR A C 1
ATOM 1816 O O . THR A 1 231 ? 17.559 -3.841 2.243 1.00 76.06 231 THR A O 1
ATOM 1819 N N . LEU A 1 232 ? 15.709 -4.907 1.569 1.00 74.19 232 LEU A N 1
ATOM 1820 C CA . LEU A 1 232 ? 16.085 -4.921 0.152 1.00 74.19 232 LEU A CA 1
ATOM 1821 C C . LEU A 1 232 ? 16.198 -3.510 -0.430 1.00 74.19 232 LEU A C 1
ATOM 1823 O O . LEU A 1 232 ? 17.195 -3.198 -1.075 1.00 74.19 232 LEU A O 1
ATOM 1827 N N . VAL A 1 233 ? 15.219 -2.641 -0.173 1.00 69.94 233 VAL A N 1
ATOM 1828 C CA . VAL A 1 233 ? 15.255 -1.240 -0.621 1.00 69.94 233 VAL A CA 1
ATOM 1829 C C . VAL A 1 233 ? 16.453 -0.515 -0.014 1.00 69.94 233 VAL A C 1
ATOM 1831 O O . VAL A 1 233 ? 17.191 0.151 -0.737 1.00 69.94 233 VAL A O 1
ATOM 1834 N N . PHE A 1 234 ? 16.695 -0.691 1.287 1.00 75.62 234 PHE A N 1
ATOM 1835 C CA . PHE A 1 234 ? 17.854 -0.113 1.963 1.00 75.62 234 PHE A CA 1
ATOM 1836 C C . PHE A 1 234 ? 19.172 -0.580 1.336 1.00 75.62 234 PHE A C 1
ATOM 1838 O O . PHE A 1 234 ? 20.046 0.242 1.075 1.00 75.62 234 PHE A O 1
ATOM 1845 N N . LEU A 1 235 ? 19.302 -1.874 1.029 1.00 77.31 235 LEU A N 1
ATOM 1846 C CA . LEU A 1 235 ? 20.485 -2.421 0.363 1.00 77.31 235 LEU A CA 1
ATOM 1847 C C . LEU A 1 235 ? 20.674 -1.850 -1.044 1.00 77.31 235 LEU A C 1
ATOM 1849 O O . LEU A 1 235 ? 21.793 -1.491 -1.395 1.00 77.31 235 LEU A O 1
ATOM 1853 N N . VAL A 1 236 ? 19.609 -1.725 -1.838 1.00 77.38 236 VAL A N 1
ATOM 1854 C CA . VAL A 1 236 ? 19.687 -1.135 -3.185 1.00 77.38 236 VAL A CA 1
ATOM 1855 C C . VAL A 1 236 ? 20.151 0.319 -3.116 1.00 77.38 236 VAL A C 1
ATOM 1857 O O . VAL A 1 236 ? 21.060 0.702 -3.849 1.00 77.38 236 VAL A O 1
ATOM 1860 N N . VAL A 1 237 ? 19.580 1.116 -2.210 1.00 73.62 237 VAL A N 1
ATOM 1861 C CA . VAL A 1 237 ? 19.974 2.520 -2.009 1.00 73.62 237 VAL A CA 1
ATOM 1862 C C . VAL A 1 237 ? 21.420 2.621 -1.529 1.00 73.62 237 VAL A C 1
ATOM 1864 O O . VAL A 1 237 ? 22.172 3.455 -2.027 1.00 73.62 237 VAL A O 1
ATOM 1867 N N . LEU A 1 238 ? 21.834 1.753 -0.606 1.00 79.69 238 LEU A N 1
ATOM 1868 C CA . LEU A 1 238 ? 23.199 1.719 -0.090 1.00 79.69 238 LEU A CA 1
ATOM 1869 C C . LEU A 1 238 ? 24.199 1.358 -1.193 1.00 79.69 238 LEU A C 1
ATOM 1871 O O . LEU A 1 238 ? 25.203 2.046 -1.350 1.00 79.69 238 LEU A O 1
ATOM 1875 N N . VAL A 1 239 ? 23.918 0.328 -1.996 1.00 82.88 239 VAL A N 1
ATOM 1876 C CA . VAL A 1 239 ? 24.771 -0.059 -3.130 1.00 82.88 239 VAL A CA 1
ATOM 1877 C C . VAL A 1 239 ? 24.834 1.065 -4.160 1.00 82.88 239 VAL A C 1
ATOM 1879 O O . VAL A 1 239 ? 25.928 1.423 -4.586 1.00 82.88 239 VAL A O 1
ATOM 1882 N N . ALA A 1 240 ? 23.700 1.673 -4.516 1.00 74.50 240 ALA A N 1
ATOM 1883 C CA . ALA A 1 240 ? 23.665 2.805 -5.437 1.00 74.50 240 ALA A CA 1
ATOM 1884 C C . ALA A 1 240 ? 24.498 3.990 -4.911 1.00 74.50 240 ALA A C 1
ATOM 1886 O O . ALA A 1 240 ? 25.353 4.509 -5.631 1.00 74.50 240 ALA A O 1
ATOM 1887 N N . GLY A 1 241 ? 24.333 4.352 -3.636 1.00 79.06 241 GLY A N 1
ATOM 1888 C CA . GLY A 1 241 ? 25.105 5.408 -2.978 1.00 79.06 241 GLY A CA 1
ATOM 1889 C C . GLY A 1 241 ? 26.607 5.120 -2.954 1.00 79.06 241 GLY A C 1
ATOM 1890 O O . GLY A 1 241 ? 27.401 5.985 -3.319 1.00 79.06 241 GLY A O 1
ATOM 1891 N N . LEU A 1 242 ? 27.009 3.889 -2.620 1.00 85.19 242 LEU A N 1
ATOM 1892 C CA . LEU A 1 242 ? 28.412 3.469 -2.664 1.00 85.19 242 LEU A CA 1
ATOM 1893 C C . LEU A 1 242 ? 28.974 3.509 -4.089 1.00 85.19 242 LEU A C 1
ATOM 1895 O O . LEU A 1 242 ? 30.071 4.020 -4.291 1.00 85.19 242 LEU A O 1
ATOM 1899 N N . THR A 1 243 ? 28.231 3.029 -5.092 1.00 81.81 243 THR A N 1
ATOM 1900 C CA . THR A 1 243 ? 28.682 3.094 -6.493 1.00 81.81 243 THR A CA 1
ATOM 1901 C C . THR A 1 243 ? 28.831 4.529 -6.990 1.00 81.81 243 THR A C 1
ATOM 1903 O O . THR A 1 243 ? 29.769 4.810 -7.734 1.00 81.81 243 THR A O 1
ATOM 1906 N N . SER A 1 244 ? 27.962 5.444 -6.551 1.00 77.25 244 SER A N 1
ATOM 1907 C CA . SER A 1 244 ? 28.068 6.873 -6.857 1.00 77.25 244 SER A CA 1
ATOM 1908 C C . SER A 1 244 ? 29.309 7.494 -6.214 1.00 77.25 244 SER A C 1
ATOM 1910 O O . SER A 1 244 ? 30.038 8.224 -6.878 1.00 77.25 244 SER A O 1
ATOM 1912 N N . LEU A 1 245 ? 29.593 7.157 -4.952 1.00 80.00 245 LEU A N 1
ATOM 1913 C CA . LEU A 1 245 ? 30.769 7.649 -4.234 1.00 80.00 245 LEU A CA 1
ATOM 1914 C C . LEU A 1 245 ? 32.072 7.130 -4.862 1.00 80.00 245 LEU A C 1
ATOM 1916 O O . LEU A 1 245 ? 33.012 7.891 -5.072 1.00 80.00 245 LEU A O 1
ATOM 1920 N N . CYS A 1 246 ? 32.119 5.844 -5.223 1.00 76.94 246 CYS A N 1
ATOM 1921 C CA . CYS A 1 246 ? 33.278 5.248 -5.886 1.00 76.94 246 CYS A CA 1
ATOM 1922 C C . CYS A 1 246 ? 33.530 5.820 -7.288 1.00 76.94 246 CYS A C 1
ATOM 1924 O O . CYS A 1 246 ? 34.680 5.854 -7.720 1.00 76.94 246 CYS A O 1
ATOM 1926 N N . ARG A 1 247 ? 32.483 6.245 -8.010 1.00 75.50 247 ARG A N 1
ATOM 1927 C CA . ARG A 1 247 ? 32.632 6.920 -9.308 1.00 75.50 247 ARG A CA 1
ATOM 1928 C C . ARG A 1 247 ? 33.183 8.336 -9.150 1.00 75.50 247 ARG A C 1
ATOM 1930 O O . ARG A 1 247 ? 34.153 8.640 -9.832 1.00 75.50 247 ARG A O 1
ATOM 1937 N N . GLY A 1 248 ? 32.665 9.123 -8.203 1.00 69.81 248 GLY A N 1
ATOM 1938 C CA . GLY A 1 248 ? 33.173 10.477 -7.932 1.00 69.81 248 GLY A CA 1
ATOM 1939 C C . GLY A 1 248 ? 34.655 10.491 -7.540 1.00 69.81 248 GLY A C 1
ATOM 1940 O O . GLY A 1 248 ? 35.447 11.214 -8.128 1.00 69.81 248 GLY A O 1
ATOM 1941 N N . VAL A 1 249 ? 35.083 9.573 -6.664 1.00 67.69 249 VAL A N 1
ATOM 1942 C CA . VAL A 1 249 ? 36.506 9.449 -6.272 1.00 67.69 249 VAL A CA 1
ATOM 1943 C C . VAL A 1 249 ? 37.419 9.081 -7.450 1.00 67.69 249 VAL A C 1
ATOM 1945 O O . VAL A 1 249 ? 38.615 9.371 -7.428 1.00 67.69 249 VAL A O 1
ATOM 1948 N N . LYS A 1 250 ? 36.896 8.406 -8.479 1.00 63.03 250 LYS A N 1
ATOM 1949 C CA . LYS A 1 250 ? 37.691 8.024 -9.650 1.00 63.03 250 LYS A CA 1
ATOM 1950 C C . LYS A 1 250 ? 37.893 9.193 -10.615 1.00 63.03 250 LYS A C 1
ATOM 1952 O O . LYS A 1 250 ? 38.928 9.218 -11.268 1.00 63.03 250 LYS A O 1
ATOM 1957 N N . GLU A 1 251 ? 36.955 10.134 -10.689 1.00 59.31 251 GLU A N 1
ATOM 1958 C CA . GLU A 1 251 ? 37.086 11.352 -11.502 1.00 59.31 251 GLU A CA 1
ATOM 1959 C C . GLU A 1 251 ? 38.099 12.329 -10.884 1.00 59.31 251 GLU A C 1
ATOM 1961 O O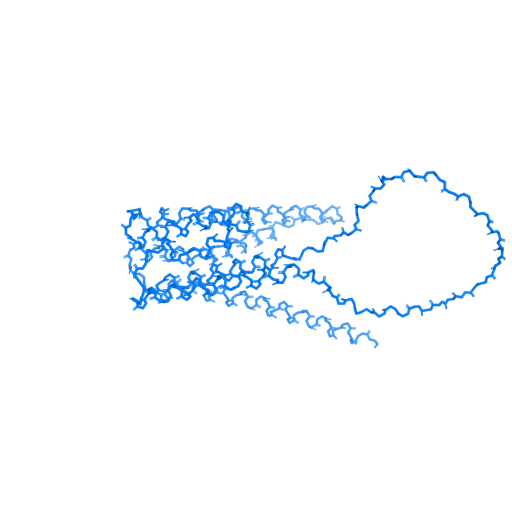 . GLU A 1 251 ? 38.927 12.873 -11.608 1.00 59.31 251 GLU A O 1
ATOM 1966 N N . ASP A 1 252 ? 38.153 12.428 -9.552 1.00 56.84 252 ASP A N 1
ATOM 1967 C CA . ASP A 1 252 ? 39.096 13.312 -8.842 1.00 56.84 252 ASP A CA 1
ATOM 1968 C C . ASP A 1 252 ? 40.567 12.841 -8.889 1.00 56.84 252 ASP A C 1
ATOM 1970 O O . ASP A 1 252 ? 41.483 13.617 -8.626 1.00 56.84 252 ASP A O 1
ATOM 1974 N N . ASN A 1 253 ? 40.816 11.564 -9.209 1.00 54.91 253 ASN A N 1
ATOM 1975 C CA . ASN A 1 253 ? 42.160 10.964 -9.264 1.00 54.91 253 ASN A CA 1
ATOM 1976 C C . ASN A 1 253 ? 42.728 10.837 -10.692 1.00 54.91 253 ASN A C 1
ATOM 1978 O O . ASN A 1 253 ? 43.783 10.226 -10.877 1.00 54.91 253 ASN A O 1
ATOM 1982 N N . VAL A 1 254 ? 42.041 11.378 -11.703 1.00 53.75 254 VAL A N 1
ATOM 1983 C CA . VAL A 1 254 ? 42.563 11.510 -13.072 1.00 53.75 254 VAL A CA 1
ATOM 1984 C C . VAL A 1 254 ? 42.947 12.975 -13.292 1.00 53.75 254 VAL A C 1
ATOM 1986 O O . VAL A 1 254 ? 42.234 13.725 -13.952 1.00 53.75 254 VAL A O 1
ATOM 1989 N N . VAL A 1 255 ? 44.076 13.377 -12.705 1.00 43.12 255 VAL A N 1
ATOM 1990 C CA . VAL A 1 255 ? 44.815 14.613 -13.020 1.00 43.12 255 VAL A CA 1
ATOM 1991 C C . VAL A 1 255 ? 46.284 14.259 -13.194 1.00 43.12 255 VAL A C 1
ATOM 1993 O O . VAL A 1 255 ? 46.810 13.517 -12.332 1.00 43.12 255 VAL A O 1
#

Radius of gyration: 27.15 Å; chains: 1; bounding box: 66×74×62 Å